Protein AF-A0A9P8HLB2-F1 (afdb_monomer)

InterPro domains:
  IPR012338 Beta-lactamase/transpeptidase-like [SSF56601] (27-180)

Organism: NCBI:txid1491008

Nearest PDB structures (foldseek):
  8fqq-assembly1_A  TM=6.374E-01  e=3.934E-03  Acinetobacter baumannii
  8fqw-assembly2_A  TM=5.799E-01  e=2.632E-03  Acinetobacter baumannii
  5gsc-assembly1_A  TM=5.757E-01  e=2.079E-02  Klebsiella aerogenes
  6qxm-assembly1_A  TM=2.236E-01  e=9.737E-01  Escherichia phage T7

Radius of gyration: 24.85 Å; Cα contacts (8 Å, |Δi|>4): 613; chains: 1; bounding box: 67×50×74 Å

pLDDT: mean 79.34, std 21.16, range [19.05, 97.81]

Sequence (356 aa):
MVSVTPFLGRFVGVNGRLFVHARSCGSWAYGPSVAVGSMMSTTNDLAKYCIALNQAWKRQRHTKDVEIQTLRRKQVFPDVDLLFNPLQAMGAGEKANKSHAAGWATCTLPAVIGDIGANPELMKTQMPELGTGSAPVTLIWNQSRYHGTHGFVGLLPEYEAAVIVLSNTTTGDDTPDWIGQLLIQTTLGNPYKNSYAFLAGISARNARQEYFGLAEKLQQGRQIKGPTRSLSDYCGEYESAVSGESITIRKQSFFSRHLGKEQRDEDERGQRRIKSPLVMSIWGASLGGIPLHHHHGDVFTWFLSWNQMAEQQFPFVHDAQFYRFQFQPNKSGTLIESLIWVNDSAKPEGEVFARI

Mean predicted aligned error: 10.69 Å

Foldseek 3Di:
DDDDDDDDDDDDFDWDKAWAAQDAPFWQQAPDDCVRTRDIDIPVRVVVVLLVLLVVVVLVVVVVDPVSLVVLVPDPCSPSCQQVDQPAFDDDDPPRQWGGGPRKIKGKPQDFDQSRFDLCVLLVPDGDGFQPPHDIWMKIKGWDDDQQKIWIWIDGSVLSDIDIDIGNFDALTRVRVLVSSQVVSVVRVRPDDDPSVVSSVSSSVSSLVLLVVLVVVLLPQFDPDFEPDDLVQPAFWWAFPVRRWIKGKDFQDPDPPDDPDPDFDQDPVRDGDPFARMFMDTPNQDPGHQGWDHGDHQKTFSDDRPVVCRVSSHDSDSDNQQRMKRFDADPVNPHGQWIFGPNTPVCNVGTITGGD

Secondary structure (DSSP, 8-state):
-------S--------EEEE----SS---S---GGGT-EEEEHHHHHHHHHHHHHHHHHHTTTT-HHHHHHHHTSS-TTGGGGGS--EE-SSSTT--EEEETTEEEEEESEE--TTSSHHHHHSS-PPEESTTSPPEEEEEEEEEETTEEEEEEEEGGGTEEEEEEE-S--SS-HHHHHHHHHHHHHTT-SS---HHHHHHHHHHHHHHHHHHHHHHHHTT--SS--SS-TTTT-EEEEETTT--EEEEEE------S-SS----B-TTS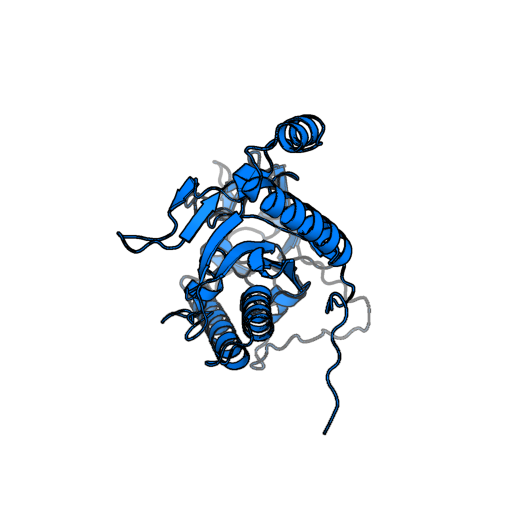PBP---SEEEE-TT--TT-EEEEEEETTEEE----HHHHHHTT------SGGGEEEEEE-TTSSSEEEEEE---TT-TT-EEEEE-

Structure (mmCIF, N/CA/C/O backbone):
data_AF-A0A9P8HLB2-F1
#
_entry.id   AF-A0A9P8HLB2-F1
#
loop_
_atom_site.group_PDB
_atom_site.id
_atom_site.type_symbol
_atom_site.label_atom_id
_atom_site.label_alt_id
_atom_site.label_comp_id
_atom_site.label_asym_id
_atom_site.label_entity_id
_atom_site.label_seq_id
_atom_site.pdbx_PDB_ins_code
_atom_site.Cartn_x
_atom_site.Cartn_y
_atom_site.Cartn_z
_atom_site.occupancy
_atom_site.B_iso_or_equiv
_atom_site.auth_seq_id
_atom_site.auth_comp_id
_atom_site.auth_asym_id
_atom_site.auth_atom_id
_atom_site.pdbx_PDB_model_num
ATOM 1 N N . MET A 1 1 ? 8.203 -25.471 -36.050 1.00 27.55 1 MET A N 1
ATOM 2 C CA . MET A 1 1 ? 9.001 -24.627 -36.960 1.00 27.55 1 MET A CA 1
ATOM 3 C C . MET A 1 1 ? 8.088 -23.490 -37.397 1.00 27.55 1 MET A C 1
ATOM 5 O O . MET A 1 1 ? 7.237 -23.697 -38.246 1.00 27.55 1 MET A O 1
ATOM 9 N N . VAL A 1 2 ? 8.135 -22.360 -36.689 1.00 20.09 2 VAL A N 1
ATOM 10 C CA . VAL A 1 2 ? 7.285 -21.191 -36.962 1.00 20.09 2 VAL A CA 1
ATOM 11 C C . VAL A 1 2 ? 8.223 -20.023 -37.211 1.00 20.09 2 VAL A C 1
ATOM 13 O O . VAL A 1 2 ? 9.087 -19.729 -36.388 1.00 20.09 2 VAL A O 1
ATOM 16 N N . SER A 1 3 ? 8.088 -19.464 -38.407 1.00 19.05 3 SER A N 1
ATOM 17 C CA . SER A 1 3 ? 8.881 -18.373 -38.957 1.00 19.05 3 SER A CA 1
ATOM 18 C C . SER A 1 3 ? 8.701 -17.091 -38.144 1.00 19.05 3 SER A C 1
ATOM 20 O O . SER A 1 3 ? 7.590 -16.766 -37.722 1.00 19.05 3 SER A O 1
ATOM 22 N N . VAL A 1 4 ? 9.806 -16.376 -37.940 1.00 24.27 4 VAL A N 1
ATOM 23 C CA . VAL A 1 4 ? 9.873 -15.067 -37.288 1.00 24.27 4 VAL A CA 1
ATOM 24 C C . VAL A 1 4 ? 10.074 -14.016 -38.376 1.00 24.27 4 VAL A C 1
ATOM 26 O O . VAL A 1 4 ? 10.971 -14.135 -39.208 1.00 24.27 4 VAL A O 1
ATOM 29 N N . THR A 1 5 ? 9.250 -12.972 -38.363 1.00 19.28 5 THR A N 1
ATOM 30 C CA . THR A 1 5 ? 9.422 -11.770 -39.192 1.00 19.28 5 THR A CA 1
ATOM 31 C C . THR A 1 5 ? 9.134 -10.546 -38.311 1.00 19.28 5 THR A C 1
ATOM 33 O O . THR A 1 5 ? 8.195 -10.605 -37.513 1.00 19.28 5 THR A O 1
ATOM 36 N N . PRO A 1 6 ? 9.945 -9.471 -38.369 1.00 26.19 6 PRO A N 1
ATOM 37 C CA . PRO A 1 6 ? 9.918 -8.407 -37.369 1.00 26.19 6 PRO A CA 1
ATOM 38 C C . PRO A 1 6 ? 8.877 -7.345 -37.731 1.00 26.19 6 PRO A C 1
ATOM 40 O O . PRO A 1 6 ? 8.929 -6.807 -38.829 1.00 26.19 6 PRO A O 1
ATOM 43 N N . PHE A 1 7 ? 7.955 -7.010 -36.822 1.00 21.58 7 PHE A N 1
ATOM 44 C CA . PHE A 1 7 ? 7.127 -5.802 -36.935 1.00 21.58 7 PHE A CA 1
ATOM 45 C C . PHE A 1 7 ? 6.624 -5.310 -35.564 1.00 21.58 7 PHE A C 1
ATOM 47 O O . PHE A 1 7 ? 6.404 -6.098 -34.646 1.00 21.58 7 PHE A O 1
ATOM 54 N N . LEU A 1 8 ? 6.498 -3.980 -35.488 1.00 24.94 8 LEU A N 1
ATOM 55 C CA . LEU A 1 8 ? 6.133 -3.067 -34.395 1.00 24.94 8 LEU A CA 1
ATOM 56 C C . LEU A 1 8 ? 5.407 -3.635 -33.153 1.00 24.94 8 LEU A C 1
ATOM 58 O O . LEU A 1 8 ? 4.332 -4.218 -33.251 1.00 24.94 8 LEU A O 1
ATOM 62 N N . GLY A 1 9 ? 5.960 -3.291 -31.981 1.00 27.67 9 GLY A N 1
ATOM 63 C CA . GLY A 1 9 ? 5.257 -2.974 -30.728 1.00 27.67 9 GLY A CA 1
ATOM 64 C C . GLY A 1 9 ? 4.110 -3.894 -30.307 1.00 27.67 9 GLY A C 1
ATOM 65 O O . GLY A 1 9 ? 2.947 -3.604 -30.575 1.00 27.67 9 GLY A O 1
ATOM 66 N N . ARG A 1 10 ? 4.410 -4.949 -29.542 1.00 28.80 10 ARG A N 1
ATOM 67 C CA . ARG A 1 10 ? 3.379 -5.695 -28.806 1.00 28.80 10 ARG A CA 1
ATOM 68 C C . ARG A 1 10 ? 3.193 -5.113 -27.405 1.00 28.80 10 ARG A C 1
ATOM 70 O O . ARG A 1 10 ? 4.044 -5.300 -26.544 1.00 28.80 10 ARG A O 1
ATOM 77 N N . PHE A 1 11 ? 2.046 -4.479 -27.177 1.00 30.28 11 PHE A N 1
ATOM 78 C CA . PHE A 1 11 ? 1.471 -4.306 -25.843 1.00 30.28 11 PHE A CA 1
ATOM 79 C C . PHE A 1 11 ? 0.666 -5.560 -25.486 1.00 30.28 11 PHE A C 1
ATOM 81 O O . PHE A 1 11 ? -0.169 -6.009 -26.270 1.00 30.28 11 PHE A O 1
ATOM 88 N N . VAL A 1 12 ? 0.892 -6.109 -24.294 1.00 28.06 12 VAL A N 1
ATOM 89 C CA . VAL A 1 12 ? -0.017 -7.076 -23.668 1.00 28.06 12 VAL A CA 1
ATOM 90 C C . VAL A 1 12 ? -0.666 -6.347 -22.498 1.00 28.06 12 VAL A C 1
ATOM 92 O O . VAL A 1 12 ? -0.028 -6.130 -21.475 1.00 28.06 12 VAL A O 1
ATOM 95 N N . GLY A 1 13 ? -1.910 -5.906 -22.675 1.00 27.23 13 GLY A N 1
ATOM 96 C CA . GLY A 1 13 ? -2.686 -5.230 -21.641 1.00 27.23 13 GLY A CA 1
ATOM 97 C C . GLY A 1 13 ? -4.107 -5.776 -21.606 1.00 27.23 13 GLY A C 1
ATOM 98 O O . GLY A 1 13 ? -4.765 -5.865 -22.640 1.00 27.23 13 GLY A O 1
ATOM 99 N N . VAL A 1 14 ? -4.578 -6.147 -20.418 1.00 27.55 14 VAL A N 1
ATOM 100 C CA . VAL A 1 14 ? -5.993 -6.431 -20.155 1.00 27.55 14 VAL A CA 1
ATOM 101 C C . VAL A 1 14 ? -6.644 -5.116 -19.720 1.00 27.55 14 VAL A C 1
ATOM 103 O O . VAL A 1 14 ? -6.077 -4.376 -18.915 1.00 27.55 14 VAL A O 1
ATOM 106 N N . ASN A 1 15 ? -7.798 -4.784 -20.303 1.00 26.78 15 ASN A N 1
ATOM 107 C CA . ASN A 1 15 ? -8.525 -3.548 -20.013 1.00 26.78 15 ASN A CA 1
ATOM 108 C C . ASN A 1 15 ? -8.987 -3.529 -18.548 1.00 26.78 15 ASN A C 1
ATOM 110 O O . ASN A 1 15 ? -9.898 -4.262 -18.172 1.00 26.78 15 ASN A O 1
ATOM 114 N N . GLY A 1 16 ? -8.387 -2.651 -17.748 1.00 29.86 16 GLY A N 1
ATOM 115 C CA . GLY A 1 16 ? -8.803 -2.350 -16.383 1.00 29.86 16 GLY A CA 1
ATOM 116 C C . GLY A 1 16 ? -8.613 -0.863 -16.090 1.00 29.86 16 GLY A C 1
ATOM 117 O O . GLY A 1 16 ? -7.624 -0.260 -16.512 1.00 29.86 16 GLY A O 1
ATOM 118 N N . ARG A 1 17 ? -9.587 -0.263 -15.398 1.00 27.55 17 ARG A N 1
ATOM 119 C CA . ARG A 1 17 ? -9.420 1.032 -14.724 1.00 27.55 17 ARG A CA 1
ATOM 120 C C . ARG A 1 17 ? -8.766 0.758 -13.377 1.00 27.55 17 ARG A C 1
ATOM 122 O O . ARG A 1 17 ? -9.249 -0.112 -12.657 1.00 27.55 17 ARG A O 1
ATOM 129 N N . LEU A 1 18 ? -7.696 1.471 -13.044 1.00 34.38 18 LEU A N 1
ATOM 130 C CA . LEU A 1 18 ? -7.063 1.349 -11.741 1.00 34.38 18 LEU A CA 1
ATOM 131 C C . LEU A 1 18 ? -6.378 2.635 -11.278 1.00 34.38 18 LEU A C 1
ATOM 133 O O . LEU A 1 18 ? -5.917 3.461 -12.062 1.00 34.38 18 LEU A O 1
ATOM 137 N N . PHE A 1 19 ? -6.316 2.753 -9.964 1.00 32.72 19 PHE A N 1
ATOM 138 C CA . PHE A 1 19 ? -5.638 3.756 -9.174 1.00 32.72 19 PHE A CA 1
ATOM 139 C C . PHE A 1 19 ? -4.120 3.609 -9.307 1.00 32.72 19 PHE A C 1
ATOM 141 O O . PHE A 1 19 ? -3.591 2.502 -9.218 1.00 32.72 19 PHE A O 1
ATOM 148 N N . VAL A 1 20 ? -3.421 4.726 -9.504 1.00 30.22 20 VAL A N 1
ATOM 149 C CA . VAL A 1 20 ? -1.957 4.785 -9.425 1.00 30.22 20 VAL A CA 1
ATOM 150 C C . VAL A 1 20 ? -1.590 5.680 -8.250 1.00 30.22 20 VAL A C 1
ATOM 152 O O . VAL A 1 20 ? -1.882 6.875 -8.233 1.00 30.22 20 VAL A O 1
ATOM 155 N N . HIS A 1 21 ? -0.959 5.067 -7.257 1.00 31.92 21 HIS A N 1
ATOM 156 C CA . HIS A 1 21 ? -0.570 5.669 -5.986 1.00 31.92 21 HIS A CA 1
ATOM 157 C C . HIS A 1 21 ? 0.956 5.733 -5.851 1.00 31.92 21 HIS A C 1
ATOM 159 O O . HIS A 1 21 ? 1.579 4.704 -5.670 1.00 31.92 21 HIS A O 1
ATOM 165 N N . ALA A 1 22 ? 1.586 6.902 -5.890 1.00 27.88 22 ALA A N 1
ATOM 166 C CA . ALA A 1 22 ? 3.011 6.998 -5.566 1.00 27.88 22 ALA A CA 1
ATOM 167 C C . ALA A 1 22 ? 3.161 7.325 -4.070 1.00 27.88 22 ALA A C 1
ATOM 169 O O . ALA A 1 22 ? 2.866 8.447 -3.667 1.00 27.88 22 ALA A O 1
ATOM 170 N N . ARG A 1 23 ? 3.632 6.385 -3.238 1.00 34.53 23 ARG A N 1
ATOM 171 C CA . ARG A 1 23 ? 4.044 6.693 -1.853 1.00 34.53 23 ARG A CA 1
ATOM 172 C C . ARG A 1 23 ? 5.438 6.161 -1.555 1.00 34.53 23 ARG A C 1
ATOM 174 O O . ARG A 1 23 ? 5.752 5.013 -1.848 1.00 34.53 23 ARG A O 1
ATOM 181 N N . SER A 1 24 ? 6.233 6.995 -0.887 1.00 28.00 24 SER A N 1
ATOM 182 C CA . SER A 1 24 ? 7.305 6.524 -0.015 1.00 28.00 24 SER A CA 1
ATOM 183 C C . SER A 1 24 ? 6.675 5.916 1.238 1.00 28.00 24 SER A C 1
ATOM 185 O O . SER A 1 24 ? 5.736 6.485 1.800 1.00 28.00 24 SER A O 1
ATOM 187 N N . CYS A 1 25 ? 7.197 4.770 1.660 1.00 27.89 25 CYS A N 1
ATOM 188 C CA . CYS A 1 25 ? 6.821 4.063 2.879 1.00 27.89 25 CYS A CA 1
ATOM 189 C C . CYS A 1 25 ? 6.707 5.026 4.085 1.00 27.89 25 CYS A C 1
ATOM 191 O O . CYS A 1 25 ? 7.639 5.792 4.329 1.00 27.89 25 CYS A O 1
ATOM 193 N N . GLY A 1 26 ? 5.584 5.007 4.823 1.00 29.14 26 GLY A N 1
ATOM 194 C CA . GLY A 1 26 ? 5.572 5.535 6.197 1.00 29.14 26 GLY A CA 1
ATOM 195 C C . GLY A 1 26 ? 4.360 6.310 6.729 1.00 29.14 26 GLY A C 1
ATOM 196 O O . GLY A 1 26 ? 4.392 6.644 7.903 1.00 29.14 26 GLY A O 1
ATOM 197 N N . SER A 1 27 ? 3.302 6.603 5.967 1.00 32.25 27 SER A N 1
ATOM 198 C CA . SER A 1 27 ? 2.107 7.252 6.546 1.00 32.25 27 SER A CA 1
ATOM 199 C C . SER A 1 27 ? 0.842 6.719 5.899 1.00 32.25 27 SER A C 1
ATOM 201 O O . SER A 1 27 ? 0.810 6.575 4.679 1.00 32.25 27 SER A O 1
ATOM 203 N N . TRP A 1 28 ? -0.178 6.403 6.702 1.00 46.53 28 TRP A N 1
ATOM 204 C CA . TRP A 1 28 ? -1.474 5.860 6.268 1.00 46.53 28 TRP A CA 1
ATOM 205 C C . TRP A 1 28 ? -2.652 6.817 6.539 1.00 46.53 28 TRP A C 1
ATOM 207 O O . TRP A 1 28 ? -3.723 6.590 5.991 1.00 46.53 28 TRP A O 1
ATOM 217 N N . ALA A 1 29 ? -2.444 7.909 7.289 1.00 37.06 29 ALA A N 1
ATOM 218 C CA . ALA A 1 29 ? -3.517 8.709 7.904 1.00 37.06 29 ALA A CA 1
ATOM 219 C C . ALA A 1 29 ? -3.803 10.083 7.267 1.00 37.06 29 ALA A C 1
ATOM 221 O O . ALA A 1 29 ? -4.631 10.840 7.765 1.00 37.06 29 ALA A O 1
ATOM 222 N N . TYR A 1 30 ? -3.142 10.448 6.169 1.00 39.50 30 TYR A N 1
ATOM 223 C CA . TYR A 1 30 ? -3.554 11.639 5.426 1.00 39.50 30 TYR A CA 1
ATOM 224 C C . TYR A 1 30 ? -4.579 11.232 4.375 1.00 39.50 30 TYR A C 1
ATOM 226 O O . TYR A 1 30 ? -4.220 10.517 3.427 1.00 39.50 30 TYR A O 1
ATOM 234 N N . GLY A 1 31 ? -5.820 11.719 4.534 1.00 41.81 31 GLY A N 1
ATOM 235 C CA . GLY A 1 31 ? -6.814 11.762 3.462 1.00 41.81 31 GLY A CA 1
ATOM 236 C C . GLY A 1 31 ? -6.092 12.175 2.182 1.00 41.81 31 GLY A C 1
ATOM 237 O O . GLY A 1 31 ? -5.306 13.132 2.209 1.00 41.81 31 GLY A O 1
ATOM 238 N N . PRO A 1 32 ? -6.176 11.381 1.106 1.00 45.50 32 PRO A N 1
ATOM 239 C CA . PRO A 1 32 ? -5.173 11.464 0.072 1.00 45.50 32 PRO A CA 1
ATOM 240 C C . PRO A 1 32 ? -5.303 12.831 -0.592 1.00 45.50 32 PRO A C 1
ATOM 242 O O . PRO A 1 32 ? -6.312 13.143 -1.222 1.00 45.50 32 PRO A O 1
ATOM 245 N N . SER A 1 33 ? -4.270 13.668 -0.463 1.00 48.44 33 SER A N 1
ATOM 246 C CA . SER A 1 33 ? -4.141 14.791 -1.382 1.00 48.44 33 SER A CA 1
ATOM 247 C C . SER A 1 33 ? -4.212 14.198 -2.786 1.00 48.44 33 SER A C 1
ATOM 249 O O . SER A 1 33 ? -3.524 13.218 -3.094 1.00 48.44 33 SER A O 1
ATOM 251 N N . VAL A 1 34 ? -5.073 14.752 -3.641 1.00 56.81 34 VAL A N 1
ATOM 252 C CA . VAL A 1 34 ? -5.241 14.263 -5.017 1.00 56.81 34 VAL A CA 1
ATOM 253 C C . VAL A 1 34 ? -3.878 14.145 -5.715 1.00 56.81 34 VAL A C 1
ATOM 255 O O . VAL A 1 34 ? -3.642 13.199 -6.467 1.00 56.81 34 VAL A O 1
ATOM 258 N N . ALA A 1 35 ? -2.951 15.043 -5.363 1.00 59.41 35 ALA A N 1
ATOM 259 C CA . ALA A 1 35 ? -1.600 15.126 -5.897 1.00 59.41 35 ALA A CA 1
ATOM 260 C C . ALA A 1 35 ? -0.664 13.962 -5.515 1.00 59.41 35 ALA A C 1
ATOM 262 O O . ALA A 1 35 ? 0.270 13.696 -6.263 1.00 59.41 35 ALA A O 1
ATOM 263 N N . VAL A 1 36 ? -0.884 13.260 -4.394 1.00 61.22 36 VAL A N 1
ATOM 264 C CA . VAL A 1 36 ? 0.052 12.224 -3.895 1.00 61.22 36 VAL A CA 1
ATOM 265 C C . VAL A 1 36 ? -0.379 10.792 -4.214 1.00 61.22 36 VAL A C 1
ATOM 267 O O . VAL A 1 36 ? 0.241 9.849 -3.741 1.00 61.22 36 VAL A O 1
ATOM 270 N N . GLY A 1 37 ? -1.431 10.598 -5.016 1.00 60.66 37 GLY A N 1
ATOM 271 C CA . GLY A 1 37 ? -1.796 9.254 -5.479 1.00 60.66 37 GLY A CA 1
ATOM 272 C C . GLY A 1 37 ? -3.281 8.919 -5.501 1.00 60.66 37 GLY A C 1
ATOM 273 O O . GLY A 1 37 ? -3.619 7.753 -5.314 1.00 60.66 37 GLY A O 1
ATOM 274 N N . SER A 1 38 ? -4.158 9.906 -5.719 1.00 65.81 38 SER A N 1
ATOM 275 C CA . SER A 1 38 ? -5.587 9.649 -5.991 1.00 65.81 38 SER A CA 1
ATOM 276 C C . SER A 1 38 ? -5.910 9.619 -7.486 1.00 65.81 38 SER A C 1
ATOM 278 O O . SER A 1 38 ? -7.079 9.617 -7.870 1.00 65.81 38 SER A O 1
ATOM 280 N N . MET A 1 39 ? -4.892 9.649 -8.351 1.00 76.12 39 MET A N 1
ATOM 281 C CA . MET A 1 39 ? -5.121 9.603 -9.789 1.00 76.12 39 MET A CA 1
ATOM 282 C C . MET A 1 39 ? -5.661 8.229 -10.182 1.00 76.12 39 MET A C 1
ATOM 284 O O . MET A 1 39 ? -5.061 7.190 -9.904 1.00 76.12 39 MET A O 1
ATOM 288 N N . MET A 1 40 ? -6.798 8.243 -10.869 1.00 78.12 40 MET A N 1
ATOM 289 C CA . MET A 1 40 ? -7.370 7.066 -11.508 1.00 78.12 40 MET A CA 1
ATOM 290 C C . MET A 1 40 ? -6.947 7.055 -12.971 1.00 78.12 40 MET A C 1
ATOM 292 O O . MET A 1 40 ? -7.025 8.073 -13.657 1.00 78.12 40 MET A O 1
ATOM 296 N N . SER A 1 41 ? -6.503 5.902 -13.453 1.00 86.88 41 SER A N 1
ATOM 297 C CA . SER A 1 41 ? -6.041 5.750 -14.825 1.00 86.88 41 SER A CA 1
ATOM 298 C C . SER A 1 41 ? -6.475 4.409 -15.411 1.00 86.88 41 SER A C 1
ATOM 300 O O . SER A 1 41 ? -7.203 3.624 -14.802 1.00 86.88 41 SER A O 1
ATOM 302 N N . THR A 1 42 ? -6.047 4.154 -16.637 1.00 90.81 42 THR A N 1
ATOM 303 C CA . THR A 1 42 ? -6.179 2.864 -17.310 1.00 90.81 42 THR A CA 1
ATOM 304 C C . THR A 1 42 ? -4.818 2.435 -17.823 1.00 90.81 42 THR A C 1
ATOM 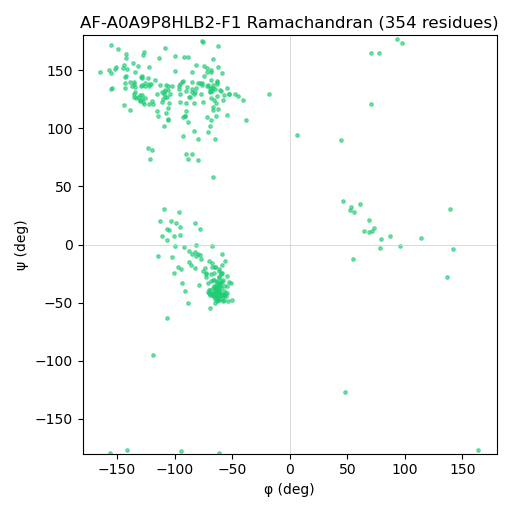306 O O . THR A 1 42 ? -3.919 3.259 -17.990 1.00 90.81 42 THR A O 1
ATOM 309 N N . THR A 1 43 ? -4.667 1.156 -18.156 1.00 91.75 43 THR A N 1
ATOM 310 C CA . THR A 1 43 ? -3.473 0.689 -18.875 1.00 91.75 43 THR A CA 1
ATOM 311 C C . THR A 1 43 ? -3.237 1.480 -20.169 1.00 91.75 43 THR A C 1
ATOM 313 O O . THR A 1 43 ? -2.091 1.787 -20.481 1.00 91.75 43 THR A O 1
ATOM 316 N N . ASN A 1 44 ? -4.294 1.893 -20.879 1.00 94.62 44 ASN A N 1
ATOM 317 C CA . ASN A 1 44 ? -4.188 2.710 -22.094 1.00 94.62 44 ASN A CA 1
ATOM 318 C C . ASN A 1 44 ? -3.676 4.128 -21.824 1.00 94.62 44 ASN A C 1
ATOM 320 O O . ASN A 1 44 ? -2.855 4.644 -22.583 1.00 94.62 44 ASN A O 1
ATOM 324 N N . ASP A 1 45 ? -4.155 4.774 -20.766 1.00 93.75 45 ASP A N 1
ATOM 325 C CA . ASP A 1 45 ? -3.711 6.126 -20.421 1.00 93.75 45 ASP A CA 1
ATOM 326 C C . ASP A 1 45 ? -2.272 6.111 -19.899 1.00 93.75 45 ASP A C 1
ATOM 328 O O . ASP A 1 45 ? -1.453 6.925 -20.332 1.00 93.75 45 ASP A O 1
ATOM 332 N N . LEU A 1 46 ? -1.919 5.116 -19.079 1.00 94.31 46 LEU A N 1
ATOM 333 C CA . LEU A 1 46 ? -0.538 4.892 -18.655 1.00 94.31 46 LEU A CA 1
ATOM 334 C C . LEU A 1 46 ? 0.376 4.528 -19.824 1.00 94.31 46 LEU A C 1
ATOM 336 O O . LEU A 1 46 ? 1.521 4.967 -19.843 1.00 94.31 46 LEU A O 1
ATOM 340 N N . ALA A 1 47 ? -0.105 3.791 -20.827 1.00 94.88 47 ALA A N 1
ATOM 341 C CA . ALA A 1 47 ? 0.675 3.502 -22.027 1.00 94.88 47 ALA A CA 1
ATOM 342 C C . ALA A 1 47 ? 0.997 4.785 -22.805 1.00 94.88 47 ALA A C 1
ATOM 344 O O . ALA A 1 47 ? 2.155 5.005 -23.155 1.00 94.88 47 ALA A O 1
ATOM 345 N N . LYS A 1 48 ? 0.015 5.675 -23.017 1.00 94.50 48 LYS A N 1
ATOM 346 C CA . LYS A 1 48 ? 0.252 6.992 -23.644 1.00 94.50 48 LYS A CA 1
ATOM 347 C C . LYS A 1 48 ? 1.270 7.811 -22.852 1.00 94.50 48 LYS A C 1
ATOM 349 O O . LYS A 1 48 ? 2.170 8.409 -23.439 1.00 94.50 48 LYS A O 1
ATOM 354 N N . TYR A 1 49 ? 1.142 7.806 -21.528 1.00 92.50 49 TYR A N 1
ATOM 355 C CA . TYR A 1 49 ? 2.078 8.481 -20.637 1.00 92.50 49 TYR A CA 1
ATOM 356 C C . TYR A 1 49 ? 3.499 7.901 -20.750 1.00 92.50 49 TYR A C 1
ATOM 358 O O . TYR A 1 49 ? 4.448 8.646 -20.983 1.00 92.50 49 TYR A O 1
ATOM 366 N N . CYS A 1 50 ? 3.651 6.575 -20.709 1.00 93.69 50 CYS A N 1
ATOM 367 C CA . CYS A 1 50 ? 4.943 5.901 -20.861 1.00 93.69 50 CYS A CA 1
ATOM 368 C C . CYS A 1 50 ? 5.574 6.135 -22.242 1.00 93.69 50 CYS A C 1
ATOM 370 O O . CYS A 1 50 ? 6.785 6.319 -22.338 1.00 93.69 50 CYS A O 1
ATOM 372 N N . ILE A 1 51 ? 4.772 6.186 -23.313 1.00 92.31 51 ILE A N 1
ATOM 373 C CA . ILE A 1 51 ? 5.244 6.547 -24.660 1.00 92.31 51 ILE A CA 1
ATOM 374 C C . ILE A 1 51 ? 5.846 7.956 -24.645 1.00 92.31 51 ILE A C 1
ATOM 376 O O . ILE A 1 51 ? 6.951 8.156 -25.151 1.00 92.31 51 ILE A O 1
ATOM 380 N N . ALA A 1 52 ? 5.155 8.923 -24.036 1.00 90.31 52 ALA A N 1
ATOM 381 C CA . ALA A 1 52 ? 5.658 10.288 -23.917 1.00 90.31 52 ALA A CA 1
ATOM 382 C C . ALA A 1 52 ? 6.953 10.358 -23.083 1.00 90.31 52 ALA A C 1
ATOM 384 O O . ALA A 1 52 ? 7.875 11.087 -23.453 1.00 90.31 52 ALA A O 1
ATOM 385 N N . LEU A 1 53 ? 7.065 9.565 -22.010 1.00 90.69 53 LEU A N 1
ATOM 386 C CA . LEU A 1 53 ? 8.289 9.476 -21.205 1.00 90.69 53 LEU A CA 1
ATOM 387 C C . LEU A 1 53 ? 9.460 8.857 -21.980 1.00 90.69 53 LEU A C 1
ATOM 389 O O . LEU A 1 53 ? 10.551 9.422 -21.976 1.00 90.69 53 LEU A O 1
ATOM 393 N N . ASN A 1 54 ? 9.246 7.771 -22.726 1.00 90.06 54 ASN A N 1
ATOM 394 C CA . ASN A 1 54 ? 10.284 7.195 -23.590 1.00 90.06 54 ASN A CA 1
ATOM 395 C C . ASN A 1 54 ? 10.735 8.189 -24.678 1.00 90.06 54 ASN A C 1
ATOM 397 O O . ASN A 1 54 ? 11.925 8.297 -24.981 1.00 90.06 54 ASN A O 1
ATOM 401 N N . GLN A 1 55 ? 9.812 8.976 -25.242 1.00 87.12 55 GLN A N 1
ATOM 402 C CA . GLN A 1 55 ? 10.152 10.060 -26.171 1.00 87.12 55 GLN A CA 1
ATOM 403 C C . GLN A 1 55 ? 10.938 11.195 -25.496 1.00 87.12 55 GLN A C 1
ATOM 405 O O . GLN A 1 55 ? 11.806 11.803 -26.127 1.00 87.12 55 GLN A O 1
ATOM 410 N N . ALA A 1 56 ? 10.650 11.516 -24.233 1.00 86.62 56 ALA A N 1
ATOM 411 C CA . ALA A 1 56 ? 11.435 12.473 -23.456 1.00 86.62 56 ALA A CA 1
ATOM 412 C C . ALA A 1 56 ? 12.864 11.968 -23.222 1.00 86.62 56 ALA A C 1
ATOM 414 O O . ALA A 1 56 ? 13.811 12.658 -23.601 1.00 86.62 56 ALA A O 1
ATOM 415 N N . TRP A 1 57 ? 13.013 10.728 -22.752 1.00 86.81 57 TRP A N 1
ATOM 416 C CA . TRP A 1 57 ? 14.314 10.091 -22.545 1.00 86.81 57 TRP A CA 1
ATOM 417 C C . TRP A 1 57 ? 15.194 10.128 -23.800 1.00 86.81 57 TRP A C 1
ATOM 419 O O . TRP A 1 57 ? 16.344 10.567 -23.760 1.00 86.81 57 TRP A O 1
ATOM 429 N N . LYS A 1 58 ? 14.646 9.737 -24.959 1.00 84.88 58 LYS A N 1
ATOM 430 C CA . LYS A 1 58 ? 15.379 9.790 -26.235 1.00 84.88 58 LYS A CA 1
ATOM 431 C C . LYS A 1 58 ? 15.922 11.182 -26.537 1.00 84.88 58 LYS A C 1
ATOM 433 O O . LYS A 1 58 ? 17.073 11.322 -26.937 1.00 84.88 58 LYS A O 1
ATOM 438 N N . ARG A 1 59 ? 15.113 12.222 -26.322 1.00 80.19 59 ARG A N 1
ATOM 439 C CA . ARG A 1 59 ? 15.508 13.611 -26.596 1.00 80.19 59 ARG A CA 1
ATOM 440 C C . ARG A 1 59 ? 16.634 14.087 -25.681 1.00 80.19 59 ARG A C 1
ATOM 442 O O . ARG A 1 59 ? 17.446 14.893 -26.126 1.00 80.19 59 ARG A O 1
ATOM 449 N N . GLN A 1 60 ? 16.730 13.583 -24.449 1.00 75.44 60 GLN A N 1
ATOM 450 C CA . GLN A 1 60 ? 17.845 13.882 -23.538 1.00 75.44 60 GLN A CA 1
ATOM 451 C C . GLN A 1 60 ? 19.206 13.464 -24.109 1.00 75.44 60 GLN A C 1
ATOM 453 O O . GLN A 1 60 ? 20.207 14.156 -23.913 1.00 75.44 60 GLN A O 1
ATOM 458 N N . ARG A 1 61 ? 19.264 12.401 -24.915 1.00 68.56 61 ARG A N 1
ATOM 459 C CA . ARG A 1 61 ? 20.514 11.988 -25.575 1.00 68.56 61 ARG A CA 1
ATOM 460 C C . ARG A 1 61 ? 20.973 12.958 -26.673 1.00 68.56 61 ARG A C 1
ATOM 462 O O . ARG A 1 61 ? 22.136 12.928 -27.060 1.00 68.56 61 ARG A O 1
ATOM 469 N N . HIS A 1 62 ? 20.101 13.867 -27.112 1.00 64.50 62 HIS A N 1
ATOM 470 C CA . HIS A 1 62 ? 20.365 14.848 -28.167 1.00 64.50 62 HIS A CA 1
ATOM 471 C C . HIS A 1 62 ? 20.394 16.307 -27.654 1.00 64.50 62 HIS A C 1
ATOM 473 O O . HIS A 1 62 ? 20.271 17.242 -28.436 1.00 64.50 62 HIS A O 1
ATOM 479 N N . THR A 1 63 ? 20.596 16.532 -26.346 1.00 61.81 63 THR A N 1
ATOM 480 C CA . THR A 1 63 ? 20.470 17.846 -25.657 1.00 61.81 63 THR A CA 1
ATOM 481 C C . THR A 1 63 ? 21.341 18.993 -26.216 1.00 61.81 63 THR A C 1
ATOM 483 O O . THR A 1 63 ? 21.096 20.163 -25.913 1.00 61.81 63 THR A O 1
ATOM 486 N N . LYS A 1 64 ? 22.343 18.698 -27.056 1.00 64.12 64 LYS A N 1
ATOM 487 C CA . LYS A 1 64 ? 23.164 19.716 -27.742 1.00 64.12 64 LYS A CA 1
ATOM 488 C C . LYS A 1 64 ? 22.490 20.330 -28.981 1.00 64.12 64 LYS A C 1
ATOM 490 O O . LYS A 1 64 ? 23.022 21.289 -29.528 1.00 64.12 64 LYS A O 1
ATOM 495 N N . ASP A 1 65 ? 21.347 19.804 -29.409 1.00 70.88 65 ASP A N 1
ATOM 496 C CA . ASP A 1 65 ? 20.595 20.301 -30.559 1.00 70.88 65 ASP A CA 1
ATOM 497 C C . ASP A 1 65 ? 19.693 21.495 -30.174 1.00 70.88 65 ASP A C 1
ATOM 499 O O . ASP A 1 65 ? 18.830 21.402 -29.294 1.00 70.88 65 ASP A O 1
ATOM 503 N N . VAL A 1 66 ? 19.901 22.636 -30.838 1.00 73.81 66 VAL A N 1
ATOM 504 C CA . VAL A 1 66 ? 19.174 23.900 -30.613 1.00 73.81 66 VAL A CA 1
ATOM 505 C C . VAL A 1 66 ? 17.678 23.758 -30.925 1.00 73.81 66 VAL A C 1
ATOM 507 O O . VAL A 1 66 ? 16.837 24.382 -30.263 1.00 73.81 66 VAL A O 1
ATOM 510 N N . GLU A 1 67 ? 17.318 22.902 -31.882 1.00 70.62 67 GLU A N 1
ATOM 511 C CA . GLU A 1 67 ? 15.924 22.630 -32.232 1.00 70.62 67 GLU A CA 1
ATOM 512 C C . GLU A 1 67 ? 15.220 21.877 -31.094 1.00 70.62 67 GLU A C 1
ATOM 514 O O . GLU A 1 67 ? 14.118 22.241 -30.671 1.00 70.62 67 GLU A O 1
ATOM 519 N N . ILE A 1 68 ? 15.912 20.906 -30.489 1.00 68.25 68 ILE A N 1
ATOM 520 C CA . ILE A 1 68 ? 15.407 20.137 -29.344 1.00 68.25 68 ILE A CA 1
ATOM 521 C C . ILE A 1 68 ? 15.260 21.016 -28.098 1.00 68.25 68 ILE A C 1
ATOM 523 O O . ILE A 1 68 ? 14.276 20.875 -27.368 1.00 68.25 68 ILE A O 1
ATOM 527 N N . GLN A 1 69 ? 16.166 21.969 -27.863 1.00 68.19 69 GLN A N 1
ATOM 528 C CA . GLN A 1 69 ? 16.024 22.937 -26.765 1.00 68.19 69 GLN A CA 1
ATOM 529 C C . GLN A 1 69 ? 14.812 23.858 -26.949 1.00 68.19 69 GLN A C 1
ATOM 531 O O . GLN A 1 69 ? 14.103 24.166 -25.988 1.00 68.19 69 GLN A O 1
ATOM 536 N N . THR A 1 70 ? 14.531 24.260 -28.188 1.00 71.38 70 THR A N 1
ATOM 537 C CA . THR A 1 70 ? 13.369 25.096 -28.509 1.00 71.38 70 THR A CA 1
ATOM 538 C C . THR A 1 70 ? 12.061 24.311 -28.361 1.00 71.38 70 THR A C 1
ATOM 540 O O . THR A 1 70 ? 11.086 24.837 -27.821 1.00 71.38 70 THR A O 1
ATOM 543 N N . LEU A 1 71 ? 12.041 23.036 -28.769 1.00 68.88 71 LEU A N 1
ATOM 544 C CA . LEU A 1 71 ? 10.908 22.125 -28.571 1.00 68.88 71 LEU A CA 1
ATOM 545 C C . LEU A 1 71 ? 10.625 21.860 -27.085 1.00 68.88 71 LEU A C 1
ATOM 547 O O . LEU A 1 71 ? 9.460 21.851 -26.693 1.00 68.88 71 LEU A O 1
ATOM 551 N N . ARG A 1 72 ? 11.662 21.702 -26.248 1.00 69.62 72 ARG A N 1
ATOM 552 C CA . ARG A 1 72 ? 11.526 21.525 -24.786 1.00 69.62 72 ARG A CA 1
ATOM 553 C C . ARG A 1 72 ? 10.779 22.678 -24.125 1.00 69.62 72 ARG A C 1
ATOM 555 O O . ARG A 1 72 ? 9.835 22.441 -23.381 1.00 69.62 72 ARG A O 1
ATOM 562 N N . ARG A 1 73 ? 11.144 23.923 -24.449 1.00 68.69 73 ARG A N 1
ATOM 563 C CA . ARG A 1 73 ? 10.518 25.130 -23.871 1.00 68.69 73 ARG A CA 1
ATOM 564 C C . ARG A 1 73 ? 9.042 25.299 -24.239 1.00 68.69 73 ARG A C 1
ATOM 566 O O . ARG A 1 73 ? 8.339 26.040 -23.565 1.00 68.69 73 ARG A O 1
ATOM 573 N N . LYS A 1 74 ? 8.576 24.637 -25.303 1.00 72.81 74 LYS A N 1
ATOM 574 C CA . LYS A 1 74 ? 7.172 24.658 -25.744 1.00 72.81 74 LYS A CA 1
ATOM 575 C C . LYS A 1 74 ? 6.333 23.518 -25.151 1.00 72.81 74 LYS A C 1
ATOM 577 O O . LYS A 1 74 ? 5.144 23.436 -25.450 1.00 72.81 74 LYS A O 1
ATOM 582 N N . GLN A 1 75 ? 6.924 22.615 -24.364 1.00 71.38 75 GLN A N 1
ATOM 583 C CA . GLN A 1 75 ? 6.193 21.497 -23.766 1.00 71.38 75 GLN A CA 1
ATOM 584 C C . GLN A 1 75 ? 5.434 21.906 -22.509 1.00 71.38 75 GLN A C 1
ATOM 586 O O . GLN A 1 75 ? 5.844 22.802 -21.781 1.00 71.38 75 GLN A O 1
ATOM 591 N N . VAL A 1 76 ? 4.368 21.156 -22.219 1.00 75.81 76 VAL A N 1
ATOM 592 C CA . VAL A 1 76 ? 3.607 21.263 -20.965 1.00 75.81 76 VAL A CA 1
ATOM 593 C C . VAL A 1 76 ? 4.490 20.959 -19.746 1.00 75.81 76 VAL A C 1
ATOM 595 O O . VAL A 1 76 ? 4.340 21.599 -18.712 1.00 75.81 76 VAL A O 1
ATOM 598 N N . PHE A 1 77 ? 5.442 20.027 -19.884 1.00 80.12 77 PHE A N 1
ATOM 599 C CA . PHE A 1 77 ? 6.408 19.666 -18.842 1.00 80.12 77 PHE A CA 1
ATOM 600 C C . PHE A 1 77 ? 7.841 19.840 -19.372 1.00 80.12 77 PHE A C 1
ATOM 602 O O . PHE A 1 77 ? 8.431 18.871 -19.858 1.00 80.12 77 PHE A O 1
ATOM 609 N N . PRO A 1 78 ? 8.398 21.065 -19.338 1.00 75.12 78 PRO A N 1
ATOM 610 C CA . PRO A 1 78 ? 9.728 21.345 -19.886 1.00 75.12 78 PRO A CA 1
ATOM 611 C C . PRO A 1 78 ? 10.851 20.626 -19.119 1.00 75.12 78 PRO A C 1
ATOM 613 O O . PRO A 1 78 ? 11.883 20.314 -19.711 1.00 75.12 78 PRO A O 1
ATOM 616 N N . ASP A 1 79 ? 10.613 20.298 -17.846 1.00 80.25 79 ASP A N 1
ATOM 617 C CA . ASP A 1 79 ? 11.581 19.676 -16.934 1.00 80.25 79 ASP A CA 1
ATOM 618 C C . ASP A 1 79 ? 11.344 18.171 -16.721 1.00 80.25 79 ASP A C 1
ATOM 620 O O . ASP A 1 79 ? 11.815 17.591 -15.744 1.00 80.25 79 ASP A O 1
ATOM 624 N N . VAL A 1 80 ? 10.616 17.512 -17.631 1.00 84.25 80 VAL A N 1
ATOM 625 C CA . VAL A 1 80 ? 10.315 16.067 -17.549 1.00 84.25 80 VAL A CA 1
ATOM 626 C C . VAL A 1 80 ? 11.580 15.204 -17.419 1.00 84.25 80 VAL A C 1
ATOM 628 O O . VAL A 1 80 ? 11.551 14.153 -16.791 1.00 84.25 80 VAL A O 1
ATOM 631 N N . ASP A 1 81 ? 12.719 15.673 -17.926 1.00 82.00 81 ASP A N 1
ATOM 632 C CA . ASP A 1 81 ? 14.000 14.972 -17.820 1.00 82.00 81 ASP A CA 1
ATOM 633 C C . ASP A 1 81 ? 14.518 14.843 -16.380 1.00 82.00 81 ASP A C 1
ATOM 635 O O . ASP A 1 81 ? 15.357 13.987 -16.107 1.00 82.00 81 ASP A O 1
ATOM 639 N N . LEU A 1 82 ? 14.030 15.660 -15.437 1.00 82.00 82 LEU A N 1
ATOM 640 C CA . LEU A 1 82 ? 14.392 15.521 -14.023 1.00 82.00 82 LEU A CA 1
ATOM 641 C C . LEU A 1 82 ? 13.998 14.151 -13.456 1.00 82.00 82 LEU A C 1
ATOM 643 O O . LEU A 1 82 ? 14.652 13.688 -12.526 1.00 82.00 82 LEU A O 1
ATOM 647 N N . LEU A 1 83 ? 12.991 13.487 -14.041 1.00 82.38 83 LEU A N 1
ATOM 648 C CA . LEU A 1 83 ? 12.582 12.116 -13.697 1.00 82.38 83 LEU A CA 1
ATOM 649 C C . LEU A 1 83 ? 13.714 11.095 -13.872 1.00 82.38 83 LEU A C 1
ATOM 651 O O . LEU A 1 83 ? 13.699 10.040 -13.251 1.00 82.38 83 LEU A O 1
ATOM 655 N N . PHE A 1 84 ? 14.677 11.401 -14.738 1.00 84.75 84 PHE A N 1
ATOM 656 C CA . PHE A 1 84 ? 15.716 10.481 -15.192 1.00 84.75 84 PHE A CA 1
ATOM 657 C C . PHE A 1 84 ? 17.069 10.716 -14.523 1.00 84.75 84 PHE A C 1
ATOM 659 O O . PHE A 1 84 ? 17.987 9.907 -14.661 1.00 84.75 84 PHE A O 1
ATOM 666 N N . ASN A 1 85 ? 17.213 11.831 -13.808 1.00 82.75 85 ASN A N 1
ATOM 667 C CA . ASN A 1 85 ? 18.462 12.188 -13.158 1.00 82.75 85 ASN A CA 1
ATOM 668 C C . ASN A 1 85 ? 18.553 11.499 -11.791 1.00 82.75 85 ASN A C 1
ATOM 670 O O . ASN A 1 85 ? 17.604 11.573 -11.019 1.00 82.75 85 ASN A O 1
ATOM 674 N N . PRO A 1 86 ? 19.684 10.874 -11.428 1.00 82.12 86 PRO A N 1
ATOM 675 C CA . PRO A 1 86 ? 19.844 10.285 -10.105 1.00 82.12 86 PRO A CA 1
ATOM 676 C C . PRO A 1 86 ? 19.975 11.392 -9.046 1.00 82.12 86 PRO A C 1
ATOM 678 O O . PRO A 1 86 ? 21.058 11.935 -8.852 1.00 82.12 86 PRO A O 1
ATOM 681 N N . LEU A 1 87 ? 18.873 11.749 -8.376 1.00 84.19 87 LEU A N 1
ATOM 682 C CA . LEU A 1 87 ? 18.860 12.835 -7.382 1.00 84.19 87 LEU A CA 1
ATOM 683 C C . LEU A 1 87 ? 19.138 12.346 -5.958 1.00 84.19 87 LEU A C 1
ATOM 685 O O . LEU A 1 87 ? 19.861 13.002 -5.213 1.00 84.19 87 LEU A O 1
ATOM 689 N N . GLN A 1 88 ? 18.585 11.195 -5.578 1.00 85.06 88 GLN A N 1
ATOM 690 C CA . GLN A 1 88 ? 18.765 10.614 -4.250 1.00 85.06 88 GLN A CA 1
ATOM 691 C C . GLN A 1 88 ? 19.172 9.151 -4.379 1.00 85.06 88 GLN A C 1
ATOM 693 O O . GLN A 1 88 ? 18.448 8.377 -4.993 1.00 85.06 88 GLN A O 1
ATOM 698 N N . ALA A 1 89 ? 20.308 8.748 -3.811 1.00 86.88 89 ALA A N 1
ATOM 699 C CA . ALA A 1 89 ? 20.696 7.337 -3.791 1.00 86.88 89 ALA A CA 1
ATOM 700 C C . ALA A 1 89 ? 19.683 6.502 -2.986 1.00 86.88 89 ALA A C 1
ATOM 702 O O . ALA A 1 89 ? 19.196 6.943 -1.943 1.00 86.88 89 ALA A O 1
ATOM 703 N N . MET A 1 90 ? 19.381 5.294 -3.463 1.00 83.56 90 MET A N 1
ATOM 704 C CA . MET A 1 90 ? 18.548 4.322 -2.752 1.00 83.56 90 MET A CA 1
ATOM 705 C C . MET A 1 90 ? 19.413 3.164 -2.242 1.00 83.56 90 MET A C 1
ATOM 707 O O . MET A 1 90 ? 20.194 2.588 -2.999 1.00 83.56 90 MET A O 1
ATOM 711 N N . GLY A 1 91 ? 19.235 2.794 -0.971 1.00 70.31 91 GLY A N 1
ATOM 712 C CA . GLY A 1 91 ? 20.028 1.761 -0.293 1.00 70.31 91 GLY A CA 1
ATOM 713 C C . GLY A 1 91 ? 21.245 2.316 0.460 1.00 70.31 91 GLY A C 1
ATOM 714 O O . GLY A 1 91 ? 21.512 3.516 0.445 1.00 70.31 91 GLY A O 1
ATOM 715 N N . ALA A 1 92 ? 21.971 1.437 1.156 1.00 56.91 92 ALA A N 1
ATOM 716 C CA . ALA A 1 92 ? 23.144 1.796 1.954 1.00 56.91 92 ALA A CA 1
ATOM 717 C C . ALA A 1 92 ? 24.454 1.333 1.287 1.00 56.91 92 ALA A C 1
ATOM 719 O O . ALA A 1 92 ? 24.556 0.194 0.832 1.00 56.91 92 ALA A O 1
ATOM 720 N N . GLY A 1 93 ? 25.473 2.201 1.297 1.00 54.31 93 GLY A N 1
ATOM 721 C CA . GLY A 1 93 ? 26.855 1.885 0.907 1.00 54.31 93 GLY A CA 1
ATOM 722 C C . GLY A 1 93 ? 27.255 2.261 -0.529 1.00 54.31 93 GLY A C 1
ATOM 723 O O . GLY A 1 93 ? 26.438 2.659 -1.353 1.00 54.31 93 GLY A O 1
ATOM 724 N N . GLU A 1 94 ? 28.546 2.099 -0.835 1.00 43.72 94 GLU A N 1
ATOM 725 C CA . GLU A 1 94 ? 29.214 2.514 -2.089 1.00 43.72 94 GLU A CA 1
ATOM 726 C C . GLU A 1 94 ? 28.773 1.741 -3.353 1.00 43.72 94 GLU A C 1
ATOM 728 O O . GLU A 1 94 ? 29.231 2.031 -4.455 1.00 43.72 94 GLU A O 1
ATOM 733 N N . LYS A 1 95 ? 27.867 0.762 -3.217 1.00 47.34 95 LYS A N 1
ATOM 734 C CA . LYS A 1 95 ? 27.325 -0.066 -4.312 1.00 47.34 95 LYS A CA 1
ATOM 735 C C . LYS A 1 95 ? 25.894 0.303 -4.719 1.00 47.34 95 LYS A C 1
ATOM 737 O O . LYS A 1 95 ? 25.258 -0.476 -5.425 1.00 47.34 95 LYS A O 1
ATOM 742 N N . ALA A 1 96 ? 25.365 1.442 -4.270 1.00 57.81 96 ALA A N 1
ATOM 743 C CA . ALA A 1 96 ? 24.014 1.871 -4.623 1.00 57.81 96 ALA A CA 1
ATOM 744 C C . ALA A 1 96 ? 23.906 2.154 -6.137 1.00 57.81 96 ALA A C 1
ATOM 746 O O . ALA A 1 96 ? 24.132 3.266 -6.603 1.00 57.81 96 ALA A O 1
ATOM 747 N N . ASN A 1 97 ? 23.536 1.138 -6.920 1.00 78.00 97 ASN A N 1
ATOM 748 C CA . ASN A 1 97 ? 23.209 1.244 -8.346 1.00 78.00 97 ASN A CA 1
ATOM 749 C C . ASN A 1 97 ? 21.759 1.703 -8.576 1.00 78.00 97 ASN A C 1
ATOM 751 O O . ASN A 1 97 ? 21.213 1.491 -9.662 1.00 78.00 97 ASN A O 1
ATOM 755 N N . LYS A 1 98 ? 21.136 2.292 -7.547 1.00 89.94 98 LYS A N 1
ATOM 756 C CA . LYS A 1 98 ? 19.745 2.733 -7.524 1.00 89.94 98 LYS A CA 1
ATOM 757 C C . LYS A 1 98 ? 19.648 4.177 -7.056 1.00 89.94 98 LYS A C 1
ATOM 759 O O . LYS A 1 98 ? 20.361 4.597 -6.143 1.00 89.94 98 LYS A O 1
ATOM 764 N N . SER A 1 99 ? 18.716 4.914 -7.629 1.00 90.25 99 SER A N 1
ATOM 765 C CA . SER A 1 99 ? 18.402 6.282 -7.245 1.00 90.25 99 SER A CA 1
ATOM 766 C C . SER A 1 99 ? 16.904 6.543 -7.321 1.00 90.25 99 SER A C 1
ATOM 768 O O . SER A 1 99 ? 16.168 5.786 -7.942 1.00 90.25 99 SER A O 1
ATOM 770 N N . HIS A 1 100 ? 16.451 7.620 -6.694 1.00 89.00 100 HIS A N 1
ATOM 771 C CA . HIS A 1 100 ? 15.089 8.112 -6.759 1.00 89.00 100 HIS A CA 1
ATOM 772 C C . HIS A 1 100 ? 15.083 9.580 -7.190 1.00 89.00 100 HIS A C 1
ATOM 774 O O . HIS A 1 100 ? 15.913 10.373 -6.732 1.00 89.00 100 HIS A O 1
ATOM 780 N N . ALA A 1 101 ? 14.145 9.949 -8.058 1.00 88.69 101 ALA A N 1
ATOM 781 C CA . ALA A 1 101 ? 13.955 11.314 -8.527 1.00 88.69 101 ALA A CA 1
ATOM 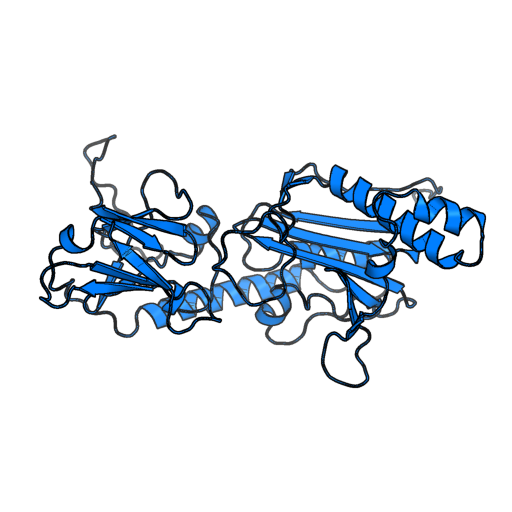782 C C . ALA A 1 101 ? 12.516 11.555 -8.980 1.00 88.69 101 ALA A C 1
ATOM 784 O O . ALA A 1 101 ? 11.936 10.741 -9.690 1.00 88.69 101 ALA A O 1
ATOM 785 N N . ALA A 1 102 ? 11.937 12.685 -8.558 1.00 86.06 102 ALA A N 1
ATOM 786 C CA . ALA A 1 102 ? 10.605 13.141 -8.976 1.00 86.06 102 ALA A CA 1
ATOM 787 C C . ALA A 1 102 ? 9.510 12.044 -8.938 1.00 86.06 102 ALA A C 1
ATOM 789 O O . ALA A 1 102 ? 8.630 11.988 -9.795 1.00 86.06 102 ALA A O 1
ATOM 790 N N . GLY A 1 103 ? 9.570 11.169 -7.928 1.00 84.94 103 GLY A N 1
ATOM 791 C CA . GLY A 1 103 ? 8.612 10.082 -7.729 1.00 84.94 103 GLY A CA 1
ATOM 792 C C . GLY A 1 103 ? 8.934 8.779 -8.463 1.00 84.94 103 GLY A C 1
ATOM 793 O O . GLY A 1 103 ? 8.091 7.898 -8.457 1.00 84.94 103 GLY A O 1
ATOM 794 N N . TRP A 1 104 ? 10.097 8.630 -9.098 1.00 90.75 104 TRP A N 1
ATOM 795 C CA . TRP A 1 104 ? 10.504 7.401 -9.783 1.00 90.75 104 TRP A CA 1
ATOM 796 C C . TRP A 1 104 ? 11.814 6.871 -9.222 1.00 90.75 104 TRP A C 1
ATOM 798 O O . TRP A 1 104 ? 12.751 7.637 -8.998 1.00 90.75 104 TRP A O 1
ATOM 808 N N . ALA A 1 105 ? 11.900 5.556 -9.043 1.00 92.31 105 ALA A N 1
ATOM 809 C CA . ALA A 1 105 ? 13.168 4.880 -8.832 1.00 92.31 105 ALA A CA 1
ATOM 810 C C . ALA A 1 105 ? 13.835 4.568 -10.172 1.00 92.31 105 ALA A C 1
ATOM 812 O O . ALA A 1 105 ? 13.168 4.321 -11.172 1.00 92.31 105 ALA A O 1
ATOM 813 N N . THR A 1 106 ? 15.160 4.567 -10.189 1.00 92.44 106 THR A N 1
ATOM 814 C CA . THR A 1 106 ? 15.985 4.247 -11.351 1.00 92.44 106 THR A CA 1
ATOM 815 C C . THR A 1 106 ? 17.117 3.329 -10.928 1.00 92.44 106 THR A C 1
ATOM 817 O O . THR A 1 106 ? 17.700 3.519 -9.865 1.00 92.44 106 THR A O 1
ATOM 820 N N . CYS A 1 107 ? 17.454 2.334 -11.745 1.00 92.94 107 CYS A N 1
ATOM 821 C CA . CYS A 1 107 ? 18.614 1.480 -11.530 1.00 92.94 107 CYS A CA 1
ATOM 822 C C . CYS A 1 107 ? 19.202 0.976 -12.848 1.00 92.94 107 CYS A C 1
ATOM 824 O O . CYS A 1 107 ? 18.598 1.102 -13.914 1.00 92.94 107 CYS A O 1
ATOM 826 N N . THR A 1 108 ? 20.394 0.389 -12.764 1.00 93.56 108 THR A N 1
ATOM 827 C CA . THR A 1 108 ? 20.968 -0.408 -13.854 1.00 93.56 108 THR A CA 1
ATOM 828 C C . THR A 1 108 ? 20.889 -1.883 -13.479 1.00 93.56 108 THR A C 1
ATOM 830 O O . THR A 1 108 ? 21.496 -2.292 -12.490 1.00 93.56 108 THR A O 1
ATOM 833 N N . LEU A 1 109 ? 20.141 -2.666 -14.258 1.00 94.06 109 LEU A N 1
ATOM 834 C CA . LEU A 1 109 ? 20.089 -4.123 -14.147 1.00 94.06 109 LEU A CA 1
ATOM 835 C C . LEU A 1 109 ? 21.440 -4.726 -14.582 1.00 94.06 109 LEU A C 1
ATOM 837 O O . LEU A 1 109 ? 22.068 -4.149 -15.468 1.00 94.06 109 LEU A O 1
ATOM 841 N N . PRO A 1 110 ? 21.894 -5.867 -14.032 1.00 94.06 110 PRO A N 1
ATOM 842 C CA . PRO A 1 110 ? 21.226 -6.678 -13.020 1.00 94.06 110 PRO A CA 1
ATOM 843 C C . PRO A 1 110 ? 21.108 -5.985 -11.657 1.00 94.06 110 PRO A C 1
ATOM 845 O O . PRO A 1 110 ? 22.059 -5.373 -11.174 1.00 94.06 110 PRO A O 1
ATOM 848 N N . ALA A 1 111 ? 19.927 -6.056 -11.045 1.00 92.50 111 ALA A N 1
ATOM 849 C CA . ALA A 1 111 ? 19.682 -5.481 -9.728 1.00 92.50 111 ALA A CA 1
ATOM 850 C C . ALA A 1 111 ? 18.495 -6.155 -9.040 1.00 92.50 111 ALA A C 1
ATOM 852 O O . ALA A 1 111 ? 17.533 -6.573 -9.684 1.00 92.50 111 ALA A O 1
ATOM 853 N N . VAL A 1 112 ? 18.530 -6.205 -7.711 1.00 92.38 112 VAL A N 1
ATOM 854 C CA . VAL A 1 112 ? 17.324 -6.446 -6.912 1.00 92.38 112 VAL A CA 1
ATOM 855 C C . VAL A 1 112 ? 16.383 -5.265 -7.115 1.00 92.38 112 VAL A C 1
ATOM 857 O O . VAL A 1 112 ? 16.835 -4.129 -7.017 1.00 92.38 112 VAL A O 1
ATOM 860 N N . ILE A 1 113 ? 15.099 -5.500 -7.362 1.00 89.75 113 ILE A N 1
ATOM 861 C CA . ILE A 1 113 ? 14.087 -4.436 -7.379 1.00 89.75 113 ILE A CA 1
ATOM 862 C C . ILE A 1 113 ? 12.937 -4.794 -6.433 1.00 89.75 113 ILE A C 1
ATOM 864 O O . ILE A 1 113 ? 12.838 -5.933 -5.978 1.00 89.75 113 ILE A O 1
ATOM 868 N N . GLY A 1 114 ? 12.100 -3.811 -6.113 1.00 84.69 114 GLY A N 1
ATOM 869 C CA . GLY A 1 114 ? 10.990 -3.957 -5.163 1.00 84.69 114 GLY A CA 1
ATOM 870 C C . GLY A 1 114 ? 11.154 -3.136 -3.885 1.00 84.69 114 GLY A C 1
ATOM 871 O O . GLY A 1 114 ? 10.305 -3.222 -3.014 1.00 84.69 114 GLY A O 1
ATOM 872 N N . ASP A 1 115 ? 12.195 -2.299 -3.781 1.00 85.19 115 ASP A N 1
ATOM 873 C CA . ASP A 1 115 ? 12.483 -1.456 -2.603 1.00 85.19 115 ASP A CA 1
ATOM 874 C C . ASP A 1 115 ? 11.353 -0.469 -2.245 1.00 85.19 115 ASP A C 1
ATOM 876 O O . ASP A 1 115 ? 11.340 0.078 -1.147 1.00 85.19 115 ASP A O 1
ATOM 880 N N . ILE A 1 116 ? 10.435 -0.210 -3.181 1.00 85.00 116 ILE A N 1
ATOM 881 C CA . ILE A 1 116 ? 9.274 0.676 -2.993 1.00 85.00 116 ILE A CA 1
ATOM 882 C C . ILE A 1 116 ? 8.022 -0.120 -2.571 1.00 85.00 116 ILE A C 1
ATOM 884 O O . ILE A 1 116 ? 7.087 0.449 -2.012 1.00 85.00 116 ILE A O 1
ATOM 888 N N . GLY A 1 117 ? 7.996 -1.427 -2.835 1.00 86.56 117 GLY A N 1
ATOM 889 C CA . GLY A 1 117 ? 6.847 -2.299 -2.610 1.00 86.56 117 GLY A CA 1
ATOM 890 C C . GLY A 1 117 ? 6.888 -3.017 -1.266 1.00 86.56 117 GLY A C 1
ATOM 891 O O . GLY A 1 117 ? 7.805 -2.856 -0.464 1.00 86.56 117 GLY A O 1
ATOM 892 N N . ALA A 1 118 ? 5.887 -3.864 -1.027 1.00 87.75 118 ALA A N 1
ATOM 893 C CA . ALA A 1 118 ? 5.776 -4.622 0.227 1.00 87.75 118 ALA A CA 1
ATOM 894 C C . ALA A 1 118 ? 6.572 -5.941 0.230 1.00 87.75 118 ALA A C 1
ATOM 896 O O . ALA A 1 118 ? 6.816 -6.534 1.282 1.00 87.75 118 ALA A O 1
ATOM 897 N N . ASN A 1 119 ? 6.966 -6.433 -0.945 1.00 92.50 119 ASN A N 1
ATOM 898 C CA . ASN A 1 119 ? 7.597 -7.744 -1.082 1.00 92.50 119 ASN A CA 1
ATOM 899 C C . ASN A 1 119 ? 8.914 -7.917 -0.299 1.00 92.50 119 ASN A C 1
ATOM 901 O O . ASN A 1 119 ? 9.090 -9.004 0.255 1.00 92.50 119 ASN A O 1
ATOM 905 N N . PRO A 1 120 ? 9.818 -6.920 -0.177 1.00 90.94 120 PRO A N 1
ATOM 906 C CA . PRO A 1 120 ? 11.049 -7.088 0.598 1.00 90.94 120 PRO A CA 1
ATOM 907 C C . PRO A 1 120 ? 10.801 -7.482 2.058 1.00 90.94 120 PRO A C 1
ATOM 909 O O . PRO A 1 120 ? 11.448 -8.401 2.562 1.00 90.94 120 PRO A O 1
ATOM 912 N N . GLU A 1 121 ? 9.827 -6.844 2.710 1.00 88.62 121 GLU A N 1
ATOM 913 C CA . GLU A 1 121 ? 9.436 -7.157 4.089 1.00 88.62 121 GLU A CA 1
ATOM 914 C C . GLU A 1 121 ? 8.845 -8.570 4.179 1.00 88.62 121 GLU A C 1
ATOM 916 O O . GLU A 1 121 ? 9.217 -9.366 5.044 1.00 88.62 121 GLU A O 1
ATOM 921 N N . LEU A 1 122 ? 7.993 -8.930 3.216 1.00 92.00 122 LEU A N 1
ATOM 922 C CA . LEU A 1 122 ? 7.323 -10.228 3.181 1.00 92.00 122 LEU A CA 1
ATOM 923 C C . LEU A 1 122 ? 8.248 -11.390 2.818 1.00 92.00 122 LEU A C 1
ATOM 925 O O . LEU A 1 122 ? 7.959 -12.528 3.179 1.00 92.00 122 LEU A O 1
ATOM 929 N N . MET A 1 123 ? 9.354 -11.157 2.113 1.00 92.56 123 MET A N 1
ATOM 930 C CA . MET A 1 123 ? 10.273 -12.224 1.714 1.00 92.56 123 MET A CA 1
ATOM 931 C C . MET A 1 123 ? 11.148 -12.730 2.866 1.00 92.56 123 MET A C 1
ATOM 933 O O . MET A 1 123 ? 11.620 -13.869 2.788 1.00 92.56 123 MET A O 1
ATOM 937 N N . LYS A 1 124 ? 11.359 -11.929 3.929 1.00 85.62 124 LYS A N 1
ATOM 938 C CA . LYS A 1 124 ? 12.154 -12.222 5.156 1.00 85.62 124 LYS A CA 1
ATOM 939 C C . LYS A 1 124 ? 13.614 -12.651 4.961 1.00 85.62 124 LYS A C 1
ATOM 941 O O . LYS A 1 124 ? 14.364 -12.748 5.925 1.00 85.62 124 LYS A O 1
ATOM 946 N N . THR A 1 125 ? 13.998 -12.968 3.735 1.00 85.19 125 THR A N 1
ATOM 947 C CA . THR A 1 125 ? 15.293 -13.506 3.337 1.00 85.19 125 THR A CA 1
ATOM 948 C C . THR A 1 125 ? 15.928 -12.514 2.379 1.00 85.19 125 THR A C 1
ATOM 950 O O . THR A 1 125 ? 16.508 -11.527 2.815 1.00 85.19 125 THR A O 1
ATOM 953 N N . GLN A 1 126 ? 15.763 -12.729 1.077 1.00 87.25 126 GLN A N 1
ATOM 954 C CA . GLN A 1 126 ? 16.233 -11.828 0.042 1.00 87.25 126 GLN A CA 1
ATOM 955 C C . GLN A 1 126 ? 15.231 -11.760 -1.107 1.00 87.25 126 GLN A C 1
ATOM 957 O O . GLN A 1 126 ? 14.601 -12.755 -1.475 1.00 87.25 126 GLN A O 1
ATOM 962 N N . MET A 1 127 ? 15.122 -10.574 -1.691 1.00 92.94 127 MET A N 1
ATOM 963 C CA . MET A 1 127 ? 14.463 -10.382 -2.978 1.00 92.94 127 MET A CA 1
ATOM 964 C C . MET A 1 127 ? 15.339 -10.959 -4.104 1.00 92.94 127 MET A C 1
ATOM 966 O O . MET A 1 127 ? 16.568 -10.943 -3.984 1.00 92.94 127 MET A O 1
ATOM 970 N N . PRO A 1 128 ? 14.746 -11.473 -5.197 1.00 94.06 128 PRO A N 1
ATOM 971 C CA . PRO A 1 128 ? 15.512 -11.947 -6.343 1.00 94.06 128 PRO A CA 1
ATOM 972 C C . PRO A 1 128 ? 16.203 -10.787 -7.071 1.00 94.06 128 PRO A C 1
ATOM 974 O O . PRO A 1 128 ? 15.690 -9.669 -7.131 1.00 94.06 128 PRO A O 1
ATOM 977 N N . GLU A 1 129 ? 17.343 -11.073 -7.691 1.00 93.69 129 GLU A N 1
ATOM 978 C CA . GLU A 1 129 ? 17.964 -10.154 -8.640 1.00 93.69 129 GLU A CA 1
ATOM 979 C C . GLU A 1 129 ? 17.300 -10.304 -10.016 1.00 93.69 129 GLU A C 1
ATOM 981 O O . GLU A 1 129 ? 17.124 -11.412 -10.529 1.00 93.69 129 GLU A O 1
ATOM 986 N N . LEU A 1 130 ? 16.911 -9.188 -10.625 1.00 95.00 130 LEU A N 1
ATOM 987 C CA . LEU A 1 130 ? 16.373 -9.129 -11.977 1.00 95.00 130 LEU A CA 1
ATOM 988 C C . LEU A 1 130 ? 17.492 -8.767 -12.956 1.00 95.00 130 LEU A C 1
ATOM 990 O O . LEU A 1 130 ? 18.250 -7.837 -12.710 1.00 95.00 130 LEU A O 1
ATOM 994 N N . GLY A 1 131 ? 17.557 -9.448 -14.103 1.00 93.56 131 GLY A N 1
ATOM 995 C CA . GLY A 1 131 ? 18.530 -9.137 -15.160 1.00 93.56 131 GLY A CA 1
ATOM 996 C C . GLY A 1 131 ? 19.798 -9.984 -15.135 1.00 93.56 131 GLY A C 1
ATOM 997 O O . GLY A 1 131 ? 20.640 -9.804 -16.006 1.00 93.56 131 GLY A O 1
ATOM 998 N N . THR A 1 132 ? 19.954 -10.904 -14.179 1.00 92.06 132 THR A N 1
ATOM 999 C CA . THR A 1 132 ? 21.172 -11.713 -14.042 1.00 92.06 132 THR A CA 1
ATOM 1000 C C . THR A 1 132 ? 21.534 -12.421 -15.352 1.00 92.06 132 THR A C 1
ATOM 1002 O O . THR A 1 132 ? 20.703 -13.078 -15.982 1.00 92.06 132 THR A O 1
ATOM 1005 N N . GLY A 1 133 ? 22.798 -12.279 -15.761 1.00 88.19 133 GLY A N 1
ATOM 1006 C CA . GLY A 1 133 ? 23.340 -12.835 -17.006 1.00 88.19 133 GLY A CA 1
ATOM 1007 C C . GLY A 1 133 ? 23.000 -12.058 -18.282 1.00 88.19 133 GLY A C 1
ATOM 1008 O O . GLY A 1 133 ? 23.485 -12.439 -19.345 1.00 88.19 133 GLY A O 1
ATOM 1009 N N . SER A 1 134 ? 22.211 -10.986 -18.197 1.00 89.50 134 SER A N 1
ATOM 1010 C CA . SER A 1 134 ? 21.936 -10.080 -19.317 1.00 89.50 134 SER A CA 1
ATOM 1011 C C . SER A 1 134 ? 22.921 -8.907 -19.343 1.00 89.50 134 SER A C 1
ATOM 1013 O O . SER A 1 134 ? 23.577 -8.593 -18.348 1.00 89.50 134 SER A O 1
ATOM 1015 N N . ALA A 1 135 ? 23.021 -8.241 -20.497 1.00 90.56 135 ALA A N 1
ATOM 1016 C CA . ALA A 1 135 ? 23.740 -6.974 -20.600 1.00 90.56 135 ALA A CA 1
ATOM 1017 C C . ALA A 1 135 ? 23.083 -5.902 -19.706 1.00 90.56 135 ALA A C 1
ATOM 1019 O O . ALA A 1 135 ? 21.872 -5.981 -19.478 1.00 90.56 135 ALA A O 1
ATOM 1020 N N . PRO A 1 136 ? 23.838 -4.897 -19.225 1.00 93.38 136 PRO A N 1
ATOM 1021 C CA . PRO A 1 136 ? 23.262 -3.855 -18.391 1.00 93.38 136 PRO A CA 1
ATOM 1022 C C . PRO A 1 136 ? 22.152 -3.064 -19.089 1.00 93.38 136 PRO A C 1
ATOM 1024 O O . PRO A 1 136 ? 22.318 -2.633 -20.230 1.00 93.38 136 PRO A O 1
ATOM 1027 N N . VAL A 1 137 ? 21.027 -2.862 -18.397 1.00 93.69 137 VAL A N 1
ATOM 1028 C CA . VAL A 1 137 ? 19.854 -2.128 -18.909 1.00 93.69 137 VAL A CA 1
ATOM 1029 C C . VAL A 1 137 ? 19.337 -1.177 -17.843 1.00 93.69 137 VAL A C 1
ATOM 1031 O O . VAL A 1 137 ? 19.241 -1.553 -16.674 1.00 93.69 137 VAL A O 1
ATOM 1034 N N . THR A 1 138 ? 18.974 0.043 -18.234 1.00 93.69 138 THR A N 1
ATOM 1035 C CA . THR A 1 138 ? 18.348 0.993 -17.319 1.00 93.69 138 THR A CA 1
ATOM 1036 C C . THR A 1 138 ? 16.879 0.636 -17.112 1.00 93.69 138 THR A C 1
ATOM 1038 O O . THR A 1 138 ? 16.118 0.463 -18.062 1.00 93.69 138 THR A O 1
ATOM 1041 N N . LEU A 1 139 ? 16.475 0.549 -15.847 1.00 95.06 139 LEU A N 1
ATOM 1042 C CA . LEU A 1 139 ? 15.081 0.427 -15.443 1.00 95.06 139 LEU A CA 1
ATOM 1043 C C . LEU A 1 139 ? 14.694 1.673 -14.655 1.00 95.06 139 LEU A C 1
ATOM 1045 O O . LEU A 1 139 ? 15.371 2.024 -13.691 1.00 95.06 139 LEU A O 1
ATOM 1049 N N . ILE A 1 140 ? 13.585 2.302 -15.037 1.00 94.44 140 ILE A N 1
ATOM 1050 C CA . ILE A 1 140 ? 12.968 3.402 -14.287 1.00 94.44 140 ILE A CA 1
ATOM 1051 C C . ILE A 1 140 ? 11.577 2.938 -13.890 1.00 94.44 140 ILE A C 1
ATOM 1053 O O . ILE A 1 140 ? 10.790 2.586 -14.764 1.00 94.44 140 ILE A O 1
ATOM 1057 N N . TRP A 1 141 ? 11.256 2.884 -12.604 1.00 94.31 141 TRP A N 1
ATOM 1058 C CA . TRP A 1 141 ? 10.002 2.297 -12.153 1.00 94.31 141 TRP A CA 1
ATOM 1059 C C . TRP A 1 141 ? 9.374 3.030 -10.977 1.00 94.31 141 TRP A C 1
ATOM 1061 O O . TRP A 1 141 ? 10.019 3.776 -10.241 1.00 94.31 141 TRP A O 1
ATOM 1071 N N . ASN A 1 142 ? 8.081 2.791 -10.813 1.00 92.12 142 ASN A N 1
ATOM 1072 C CA . ASN A 1 142 ? 7.300 3.213 -9.668 1.00 92.12 142 ASN A CA 1
ATOM 1073 C C . ASN A 1 142 ? 6.268 2.124 -9.344 1.00 92.12 142 ASN A C 1
ATOM 1075 O O . ASN A 1 142 ? 5.884 1.325 -10.205 1.00 92.12 142 ASN A O 1
ATOM 1079 N N . GLN A 1 143 ? 5.851 2.073 -8.086 1.00 89.88 143 GLN A N 1
ATOM 1080 C CA . GLN A 1 143 ? 4.898 1.112 -7.559 1.00 89.88 143 GLN A CA 1
ATOM 1081 C C . GLN A 1 143 ? 3.838 1.826 -6.742 1.00 89.88 143 GLN A C 1
ATOM 1083 O O . GLN A 1 143 ? 4.061 2.901 -6.190 1.00 89.88 143 GLN A O 1
ATOM 1088 N N . SER A 1 144 ? 2.673 1.197 -6.675 1.00 83.62 144 SER A N 1
ATOM 1089 C CA . SER A 1 144 ? 1.524 1.746 -5.990 1.00 83.62 144 SER A CA 1
ATOM 1090 C C . SER A 1 144 ? 0.761 0.719 -5.193 1.00 83.62 144 SER A C 1
ATOM 1092 O O . SER A 1 144 ? 0.508 -0.380 -5.680 1.00 83.62 144 SER A O 1
ATOM 1094 N N . ARG A 1 145 ? 0.313 1.124 -4.004 1.00 79.88 145 ARG A N 1
ATOM 1095 C CA . ARG A 1 145 ? -0.544 0.332 -3.126 1.00 79.88 145 ARG A CA 1
ATOM 1096 C C . ARG A 1 145 ? -1.535 1.235 -2.409 1.00 79.88 145 ARG A C 1
ATOM 1098 O O . ARG A 1 145 ? -1.133 2.113 -1.655 1.00 79.88 145 ARG A O 1
ATOM 1105 N N . TYR A 1 146 ? -2.821 0.991 -2.622 1.00 75.69 146 TYR A N 1
ATOM 1106 C CA . TYR A 1 146 ? -3.905 1.712 -1.962 1.00 75.69 146 TYR A CA 1
ATOM 1107 C C . TYR A 1 146 ? -5.164 0.844 -1.927 1.00 75.69 146 TYR A C 1
ATOM 1109 O O . TYR A 1 146 ? -5.478 0.253 -2.944 1.00 75.69 146 TYR A O 1
ATOM 1117 N N . HIS A 1 147 ? -5.860 0.736 -0.791 1.00 73.25 147 HIS A N 1
ATOM 1118 C CA . HIS A 1 147 ? -7.104 -0.040 -0.564 1.00 73.25 147 HIS A CA 1
ATOM 1119 C C . HIS A 1 147 ? -7.588 -0.936 -1.718 1.00 73.25 147 HIS A C 1
ATOM 1121 O O . HIS A 1 147 ? -8.272 -0.487 -2.634 1.00 73.25 147 HIS A O 1
ATOM 1127 N N . GLY A 1 148 ? -7.197 -2.213 -1.685 1.00 76.12 148 GLY A N 1
ATOM 1128 C CA . GLY A 1 148 ? -7.588 -3.198 -2.697 1.00 76.12 148 GLY A CA 1
ATOM 1129 C C . GLY A 1 148 ? -7.083 -2.941 -4.108 1.00 76.12 148 GLY A C 1
ATOM 1130 O O . GLY A 1 148 ? -7.537 -3.603 -5.032 1.00 76.12 148 GLY A O 1
ATOM 1131 N N . THR A 1 149 ? -6.157 -2.008 -4.299 1.00 83.31 149 THR A N 1
ATOM 1132 C CA . THR A 1 149 ? -5.612 -1.644 -5.602 1.00 83.31 149 THR A CA 1
ATOM 1133 C C . THR A 1 149 ? -4.095 -1.524 -5.538 1.00 83.31 149 THR A C 1
ATOM 1135 O O . THR A 1 149 ? -3.513 -0.969 -4.601 1.00 83.31 149 THR A O 1
ATOM 1138 N N . HIS A 1 150 ? -3.434 -2.081 -6.543 1.00 87.56 150 HIS A N 1
ATOM 1139 C CA . HIS A 1 150 ? -1.984 -2.147 -6.623 1.00 87.56 150 HIS A CA 1
ATOM 1140 C C . HIS A 1 150 ? -1.518 -1.918 -8.049 1.00 87.56 150 HIS A C 1
ATOM 1142 O O . HIS A 1 150 ? -2.196 -2.301 -9.002 1.00 87.56 150 HIS A O 1
ATOM 1148 N N . GLY A 1 151 ? -0.324 -1.369 -8.214 1.00 91.56 151 GLY A N 1
ATOM 1149 C CA . GLY A 1 151 ? 0.200 -1.078 -9.537 1.00 91.56 151 GLY A CA 1
ATOM 1150 C C . GLY A 1 151 ? 1.713 -1.102 -9.599 1.00 91.56 151 GLY A C 1
ATOM 1151 O O . GLY A 1 151 ? 2.398 -0.817 -8.624 1.00 91.56 151 GLY A O 1
ATOM 1152 N N . PHE A 1 152 ? 2.213 -1.437 -10.778 1.00 94.94 152 PHE A N 1
ATOM 1153 C CA . PHE A 1 152 ? 3.618 -1.396 -11.137 1.00 94.94 152 PHE A CA 1
ATOM 1154 C C . PHE A 1 152 ? 3.733 -0.749 -12.512 1.00 94.94 152 PHE A C 1
ATOM 1156 O O . PHE A 1 152 ? 3.039 -1.149 -13.452 1.00 94.94 152 PHE A O 1
ATOM 1163 N N . VAL A 1 153 ? 4.628 0.224 -12.643 1.00 96.06 153 VAL A N 1
ATOM 1164 C CA . VAL A 1 153 ? 5.006 0.795 -13.935 1.00 96.06 153 VAL A CA 1
ATOM 1165 C C . VAL A 1 153 ? 6.521 0.805 -14.029 1.00 96.06 153 VAL A C 1
ATOM 1167 O O . VAL A 1 153 ? 7.180 1.373 -13.166 1.00 96.06 153 VAL A O 1
ATOM 1170 N N . GLY A 1 154 ? 7.071 0.198 -15.078 1.00 96.00 154 GLY A N 1
ATOM 1171 C CA . GLY A 1 154 ? 8.505 0.169 -15.354 1.00 96.00 154 GLY A CA 1
ATOM 1172 C C . GLY A 1 154 ? 8.801 0.536 -16.804 1.00 96.00 154 GLY A C 1
ATOM 1173 O O . GLY A 1 154 ? 8.246 -0.066 -17.718 1.00 96.00 154 GLY A O 1
ATOM 1174 N N . LEU A 1 155 ? 9.678 1.507 -17.023 1.00 96.25 155 LEU A N 1
ATOM 1175 C CA . LEU A 1 155 ? 10.207 1.901 -18.324 1.00 96.25 155 LEU A CA 1
ATOM 1176 C C . LEU A 1 155 ? 11.537 1.195 -18.578 1.00 96.25 155 LEU A C 1
ATOM 1178 O O . LEU A 1 155 ? 12.392 1.132 -17.694 1.00 96.25 155 LEU A O 1
ATOM 1182 N N . LEU A 1 156 ? 11.715 0.727 -19.811 1.00 95.12 156 LEU A N 1
ATOM 1183 C CA . LEU A 1 156 ? 12.968 0.192 -20.342 1.00 95.12 156 LEU A CA 1
ATOM 1184 C C . LEU A 1 156 ? 13.366 1.070 -21.533 1.00 95.12 156 LEU A C 1
ATOM 1186 O O . LEU A 1 156 ? 13.039 0.730 -22.679 1.00 95.12 156 LEU A O 1
ATOM 1190 N N . PRO A 1 157 ? 13.997 2.232 -21.292 1.00 90.88 157 PRO A N 1
ATOM 1191 C CA . PRO A 1 157 ? 14.161 3.240 -22.330 1.00 90.88 157 PRO A CA 1
ATOM 1192 C C . PRO A 1 157 ? 15.002 2.763 -23.518 1.00 90.88 157 PRO A C 1
ATOM 1194 O O . PRO A 1 157 ? 14.702 3.119 -24.656 1.00 90.88 157 PRO A O 1
ATOM 1197 N N . GLU A 1 158 ? 16.011 1.916 -23.284 1.00 89.62 158 GLU A N 1
ATOM 1198 C CA . GLU A 1 158 ? 16.837 1.290 -24.330 1.00 89.62 158 GLU A CA 1
ATOM 1199 C C . GLU A 1 158 ? 16.030 0.407 -25.289 1.00 89.62 158 GLU A C 1
ATOM 1201 O O . GLU A 1 158 ? 16.417 0.246 -26.443 1.00 89.62 158 GLU A O 1
ATOM 1206 N N . TYR A 1 159 ? 14.917 -0.153 -24.816 1.00 92.62 159 TYR A N 1
ATOM 1207 C CA . TYR A 1 159 ? 14.026 -1.025 -25.584 1.00 92.62 159 TYR A CA 1
ATOM 1208 C C . TYR A 1 159 ? 12.796 -0.281 -26.103 1.00 92.62 159 TYR A C 1
ATOM 1210 O O . TYR A 1 159 ? 11.941 -0.886 -26.746 1.00 92.62 159 TYR A O 1
ATOM 1218 N N . GLU A 1 160 ? 12.676 1.014 -25.787 1.00 92.56 160 GLU A N 1
ATOM 1219 C CA . GLU A 1 160 ? 11.487 1.825 -26.059 1.00 92.56 160 GLU A CA 1
ATOM 1220 C C . GLU A 1 160 ? 10.200 1.181 -25.525 1.00 92.56 160 GLU A C 1
ATOM 1222 O O . GLU A 1 160 ? 9.108 1.366 -26.064 1.00 92.56 160 GLU A O 1
ATOM 1227 N N . ALA A 1 161 ? 10.343 0.412 -24.447 1.00 94.81 161 ALA A N 1
ATOM 1228 C CA . ALA A 1 161 ? 9.301 -0.430 -23.896 1.00 94.81 161 ALA A CA 1
ATOM 1229 C C . ALA A 1 161 ? 8.871 0.067 -22.516 1.00 94.81 161 ALA A C 1
ATOM 1231 O O . ALA A 1 161 ? 9.585 0.810 -21.835 1.00 94.81 161 ALA A O 1
ATOM 1232 N N . ALA A 1 162 ? 7.680 -0.358 -22.112 1.00 96.88 162 ALA A N 1
ATOM 1233 C CA . ALA A 1 162 ? 7.160 -0.158 -20.774 1.00 96.88 162 ALA A CA 1
ATOM 1234 C C . ALA A 1 162 ? 6.369 -1.393 -20.341 1.00 96.88 162 ALA A C 1
ATOM 1236 O O . ALA A 1 162 ? 5.673 -2.014 -21.146 1.00 96.88 162 ALA A O 1
ATOM 1237 N N . VAL A 1 163 ? 6.460 -1.725 -19.060 1.00 97.69 163 VAL A N 1
ATOM 1238 C CA . VAL A 1 163 ? 5.662 -2.748 -18.393 1.00 97.69 163 VAL A CA 1
ATOM 1239 C C . VAL A 1 163 ? 4.710 -2.041 -17.444 1.00 97.69 163 VAL A C 1
ATOM 1241 O O . VAL A 1 163 ? 5.137 -1.256 -16.603 1.00 97.69 163 VAL A O 1
ATOM 1244 N N . ILE A 1 164 ? 3.417 -2.315 -17.593 1.00 97.31 164 ILE A N 1
ATOM 1245 C CA . ILE A 1 164 ? 2.353 -1.736 -16.773 1.00 97.31 164 ILE A CA 1
ATOM 1246 C C . ILE A 1 164 ? 1.519 -2.892 -16.234 1.00 97.31 164 ILE A C 1
ATOM 1248 O O . ILE A 1 164 ? 0.980 -3.682 -17.010 1.00 97.31 164 ILE A O 1
ATOM 1252 N N . VAL A 1 165 ? 1.397 -2.979 -14.914 1.00 96.25 165 VAL A N 1
ATOM 1253 C CA . VAL A 1 165 ? 0.561 -3.970 -14.235 1.00 96.25 165 VAL A CA 1
ATOM 1254 C C . VAL A 1 165 ? -0.337 -3.245 -13.254 1.00 96.25 165 VAL A C 1
ATOM 1256 O O . VAL A 1 165 ? 0.140 -2.452 -12.452 1.00 96.25 165 VAL A O 1
ATOM 1259 N N . LEU A 1 166 ? -1.635 -3.522 -13.323 1.00 93.25 166 LEU A N 1
ATOM 1260 C CA . LEU A 1 166 ? -2.665 -2.926 -12.481 1.00 93.25 166 LEU A CA 1
ATOM 1261 C C . LEU A 1 166 ? -3.525 -4.063 -11.901 1.00 93.25 166 LEU A C 1
ATOM 1263 O O . LEU A 1 166 ? -3.990 -4.914 -12.657 1.00 93.25 166 LEU A O 1
ATOM 1267 N N . SER A 1 167 ? -3.734 -4.085 -10.584 1.00 90.38 167 SER A N 1
ATOM 1268 C CA . SER A 1 167 ? -4.591 -5.037 -9.863 1.00 90.38 167 SER A CA 1
ATOM 1269 C C . SER A 1 167 ? -5.625 -4.311 -9.007 1.00 90.38 167 SER A C 1
ATOM 1271 O O . SER A 1 167 ? -5.280 -3.367 -8.307 1.00 90.38 167 SER A O 1
ATOM 1273 N N . ASN A 1 168 ? -6.876 -4.772 -9.023 1.00 88.19 168 ASN A N 1
ATOM 1274 C CA . ASN A 1 168 ? -7.994 -4.280 -8.203 1.00 88.19 168 ASN A CA 1
ATOM 1275 C C . ASN A 1 168 ? -8.409 -5.283 -7.114 1.00 88.19 168 ASN A C 1
ATOM 1277 O O . ASN A 1 168 ? -9.588 -5.394 -6.771 1.00 88.19 168 ASN A O 1
ATOM 1281 N N . THR A 1 169 ? -7.454 -6.072 -6.628 1.00 82.81 169 THR A N 1
ATOM 1282 C CA . THR A 1 169 ? -7.676 -7.052 -5.566 1.00 82.81 169 THR A CA 1
ATOM 1283 C C . THR A 1 169 ? -6.659 -6.856 -4.454 1.00 82.81 169 THR A C 1
ATOM 1285 O O . THR A 1 169 ? -5.468 -6.716 -4.723 1.00 82.81 169 THR A O 1
ATOM 1288 N N . THR A 1 170 ? -7.105 -6.932 -3.197 1.00 82.44 170 THR A N 1
ATOM 1289 C CA . THR A 1 170 ? -6.190 -7.043 -2.057 1.00 82.44 170 THR A CA 1
ATOM 1290 C C . THR A 1 170 ? -5.559 -8.433 -2.037 1.00 82.44 170 THR A C 1
ATOM 1292 O O . THR A 1 170 ? -6.219 -9.426 -1.730 1.00 82.44 170 THR A O 1
ATOM 1295 N N . THR A 1 171 ? -4.270 -8.511 -2.345 1.00 82.44 171 THR A N 1
ATOM 1296 C CA . THR A 1 171 ? -3.484 -9.748 -2.293 1.00 82.44 171 THR A CA 1
ATOM 1297 C C . THR A 1 171 ? -2.661 -9.838 -1.009 1.00 82.44 171 THR A C 1
ATOM 1299 O O . THR A 1 171 ? -2.448 -8.848 -0.309 1.00 82.44 171 THR A O 1
ATOM 1302 N N . GLY A 1 172 ? -2.201 -11.050 -0.678 1.00 85.81 172 GLY A N 1
ATOM 1303 C CA . GLY A 1 172 ? -1.290 -11.282 0.452 1.00 85.81 172 GLY A CA 1
ATOM 1304 C C . GLY A 1 172 ? 0.162 -10.909 0.166 1.00 85.81 172 GLY A C 1
ATOM 1305 O O . GLY A 1 172 ? 1.057 -11.317 0.884 1.00 85.81 172 GLY A O 1
ATOM 1306 N N . ASP A 1 173 ? 0.407 -10.193 -0.913 1.00 89.00 173 ASP A N 1
ATOM 1307 C CA . ASP A 1 173 ? 1.711 -9.759 -1.380 1.00 89.00 173 ASP A CA 1
ATOM 1308 C C . ASP A 1 173 ? 1.537 -8.514 -2.253 1.00 89.00 173 ASP A C 1
ATOM 1310 O O . ASP A 1 173 ? 0.414 -8.041 -2.464 1.00 89.00 173 ASP A O 1
ATOM 1314 N N . ASP A 1 174 ? 2.642 -7.990 -2.775 1.00 90.69 174 ASP A N 1
ATOM 1315 C CA . ASP A 1 174 ? 2.615 -7.004 -3.849 1.00 90.69 174 ASP A CA 1
ATOM 1316 C C . ASP A 1 174 ? 2.661 -7.733 -5.203 1.00 90.69 174 ASP A C 1
ATOM 1318 O O . ASP A 1 174 ? 3.709 -7.890 -5.836 1.00 90.69 174 ASP A O 1
ATOM 1322 N N . THR A 1 175 ? 1.507 -8.278 -5.607 1.00 93.00 175 THR A N 1
ATOM 1323 C CA . THR A 1 175 ? 1.371 -9.076 -6.836 1.00 93.00 175 THR A CA 1
ATOM 1324 C C . THR A 1 175 ? 1.824 -8.305 -8.090 1.00 93.00 175 THR A C 1
ATOM 1326 O O . THR A 1 175 ? 2.540 -8.895 -8.908 1.00 93.00 175 THR A O 1
ATOM 1329 N N . PRO A 1 176 ? 1.461 -7.018 -8.300 1.00 94.50 176 PRO A N 1
ATOM 1330 C CA . PRO A 1 176 ? 1.920 -6.282 -9.477 1.00 94.50 176 PRO A CA 1
ATOM 1331 C C . PRO A 1 176 ? 3.432 -6.134 -9.588 1.00 94.50 176 PRO A C 1
ATOM 1333 O O . PRO A 1 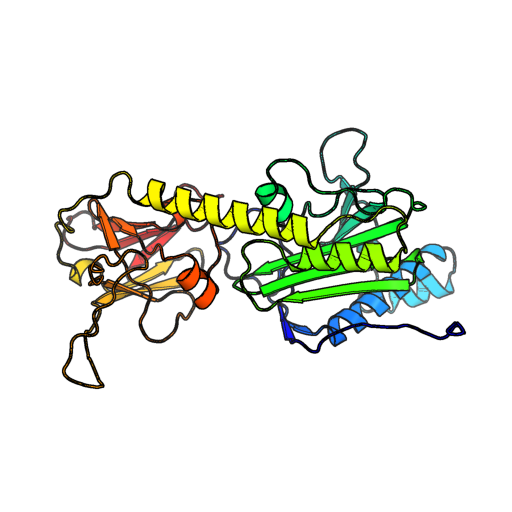176 ? 3.931 -6.177 -10.710 1.00 94.50 176 PRO A O 1
ATOM 1336 N N . ASP A 1 177 ? 4.162 -6.022 -8.476 1.00 95.12 177 ASP A N 1
ATOM 1337 C CA . ASP A 1 177 ? 5.628 -6.037 -8.492 1.00 95.12 177 ASP A CA 1
ATOM 1338 C C . ASP A 1 177 ? 6.169 -7.372 -9.036 1.00 95.12 177 ASP A C 1
ATOM 1340 O O . ASP A 1 177 ? 6.966 -7.383 -9.978 1.00 95.12 177 ASP A O 1
ATOM 1344 N N . TRP A 1 178 ? 5.658 -8.512 -8.557 1.00 96.75 178 TRP A N 1
ATOM 1345 C CA . TRP A 1 178 ? 6.079 -9.827 -9.059 1.00 96.75 178 TRP A CA 1
ATOM 1346 C C . TRP A 1 178 ? 5.773 -10.044 -10.541 1.00 96.75 178 TRP A C 1
ATOM 1348 O O . TRP A 1 178 ? 6.615 -10.552 -11.287 1.00 96.75 178 TRP A O 1
ATOM 1358 N N . ILE A 1 179 ? 4.580 -9.647 -10.987 1.00 97.00 179 ILE A N 1
ATOM 1359 C CA . ILE A 1 179 ? 4.201 -9.733 -12.403 1.00 97.00 179 ILE A CA 1
ATOM 1360 C C . ILE A 1 179 ? 5.050 -8.764 -13.234 1.00 97.00 179 ILE A C 1
ATOM 1362 O O . ILE A 1 179 ? 5.518 -9.135 -14.310 1.00 97.00 179 ILE A O 1
ATOM 1366 N N . GLY A 1 180 ? 5.288 -7.548 -12.740 1.00 97.00 180 GLY A N 1
ATOM 1367 C CA . GLY A 1 180 ? 6.118 -6.544 -13.400 1.00 97.00 180 GLY A CA 1
ATOM 1368 C C . GLY A 1 180 ? 7.532 -7.059 -13.648 1.00 97.00 180 GLY A C 1
ATOM 1369 O O . GLY A 1 180 ? 8.020 -7.031 -14.779 1.00 97.00 180 GLY A O 1
ATOM 1370 N N . GLN A 1 181 ? 8.150 -7.639 -12.621 1.00 97.19 181 GLN A N 1
ATOM 1371 C CA . GLN A 1 181 ? 9.462 -8.274 -12.722 1.00 97.19 181 GLN A CA 1
ATOM 1372 C C . GLN A 1 181 ? 9.479 -9.453 -13.706 1.00 97.19 181 GLN A C 1
ATOM 1374 O O . GLN A 1 181 ? 10.387 -9.546 -14.536 1.00 97.19 181 GLN A O 1
ATOM 1379 N N . LEU A 1 182 ? 8.458 -10.320 -13.688 1.00 97.81 182 LEU A N 1
ATOM 1380 C CA . LEU A 1 182 ? 8.315 -11.417 -14.653 1.00 97.81 182 LEU A CA 1
ATOM 1381 C C . LEU A 1 182 ? 8.233 -10.911 -16.101 1.00 97.81 182 LEU A C 1
ATOM 1383 O O . LEU A 1 182 ? 8.865 -11.479 -17.000 1.00 97.81 182 LEU A O 1
ATOM 1387 N N . LEU A 1 183 ? 7.458 -9.853 -16.342 1.00 97.81 183 LEU A N 1
ATOM 1388 C CA . LEU A 1 183 ? 7.289 -9.269 -17.670 1.00 97.81 183 LEU A CA 1
ATOM 1389 C C . LEU A 1 183 ? 8.569 -8.581 -18.153 1.00 97.81 183 LEU A C 1
ATOM 1391 O O . LEU A 1 183 ? 8.932 -8.754 -19.316 1.00 97.81 183 LEU A O 1
ATOM 1395 N N . ILE A 1 184 ? 9.298 -7.884 -17.275 1.00 97.31 184 ILE A N 1
ATOM 1396 C CA . ILE A 1 184 ? 10.612 -7.312 -17.610 1.00 97.31 184 ILE A CA 1
ATOM 1397 C C . ILE A 1 184 ? 11.602 -8.430 -17.943 1.00 97.31 184 ILE A C 1
ATOM 1399 O O . ILE A 1 184 ? 12.223 -8.395 -19.001 1.00 97.31 184 ILE A O 1
ATOM 1403 N N . GLN A 1 185 ? 11.697 -9.468 -17.105 1.00 96.25 185 GLN A N 1
ATOM 1404 C CA . GLN A 1 185 ? 12.561 -10.628 -17.351 1.00 96.25 185 GLN A CA 1
ATOM 1405 C C . GLN A 1 185 ? 12.279 -11.268 -18.717 1.00 96.25 185 GLN A C 1
ATOM 1407 O O . GLN A 1 185 ? 13.201 -11.657 -19.435 1.00 96.25 185 GLN A O 1
ATOM 1412 N N . THR A 1 186 ? 10.999 -11.378 -19.071 1.00 95.75 186 THR A N 1
ATOM 1413 C CA . THR A 1 186 ? 10.562 -11.932 -20.356 1.00 95.75 186 THR A CA 1
ATOM 1414 C C . THR A 1 186 ? 10.919 -11.002 -21.514 1.00 95.75 186 THR A C 1
ATOM 1416 O O . THR A 1 186 ? 11.430 -11.472 -22.526 1.00 95.75 186 THR A O 1
ATOM 1419 N N . THR A 1 187 ? 10.704 -9.694 -21.353 1.00 94.75 187 THR A N 1
ATOM 1420 C CA . THR A 1 187 ? 11.016 -8.663 -22.360 1.00 94.75 187 THR A CA 1
ATOM 1421 C C . THR A 1 187 ? 12.508 -8.614 -22.677 1.00 94.75 187 THR A C 1
ATOM 1423 O O . THR A 1 187 ? 12.884 -8.522 -23.840 1.00 94.75 187 THR A O 1
ATOM 1426 N N . LEU A 1 188 ? 13.358 -8.733 -21.656 1.00 93.75 188 LEU A N 1
ATOM 1427 C CA . LEU A 1 188 ? 14.814 -8.738 -21.808 1.00 93.75 188 LEU A CA 1
ATOM 1428 C C . LEU A 1 188 ? 15.370 -10.085 -22.296 1.00 93.75 188 LEU A C 1
ATOM 1430 O O . LEU A 1 188 ? 16.554 -10.182 -22.604 1.00 93.75 188 LEU A O 1
ATOM 1434 N N . GLY A 1 189 ? 14.540 -11.133 -22.354 1.00 93.94 189 GLY A N 1
ATOM 1435 C CA . GLY A 1 189 ? 14.982 -12.469 -22.748 1.00 93.94 189 GLY A CA 1
ATOM 1436 C C . GLY A 1 189 ? 16.043 -13.051 -21.810 1.00 93.94 189 GLY A C 1
ATOM 1437 O O . GLY A 1 189 ? 16.938 -13.750 -22.280 1.00 93.94 189 GLY A O 1
ATOM 1438 N N . ASN A 1 190 ? 15.962 -12.756 -20.504 1.00 92.94 190 ASN A N 1
ATOM 1439 C CA . ASN A 1 190 ? 17.015 -13.118 -19.554 1.00 92.94 190 ASN A CA 1
ATOM 1440 C C . ASN A 1 190 ? 17.342 -14.626 -19.594 1.00 92.94 190 ASN A C 1
ATOM 1442 O O . ASN A 1 190 ? 16.417 -15.453 -19.547 1.00 92.94 190 ASN A O 1
ATOM 1446 N N . PRO A 1 191 ? 18.638 -14.998 -19.611 1.00 92.81 191 PRO A N 1
ATOM 1447 C CA . PRO A 1 191 ? 19.059 -16.396 -19.666 1.00 92.81 191 PRO A CA 1
ATOM 1448 C C . PRO A 1 191 ? 18.776 -17.135 -18.353 1.00 92.81 191 PRO A C 1
ATOM 1450 O O . PRO A 1 191 ? 18.430 -18.317 -18.370 1.0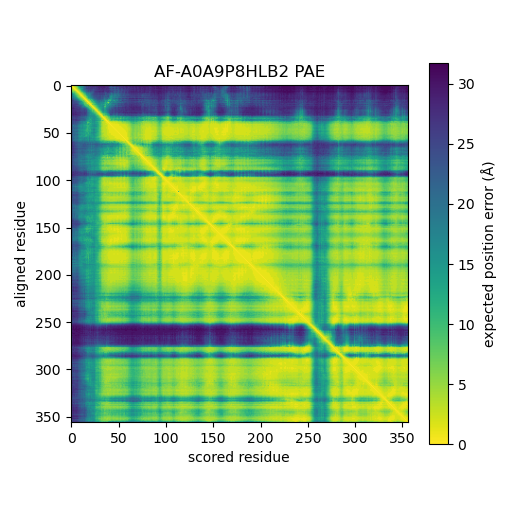0 92.81 191 PRO A O 1
ATOM 1453 N N . TYR A 1 192 ? 18.861 -16.433 -17.221 1.00 93.94 192 TYR A N 1
ATOM 1454 C CA . TYR A 1 192 ? 18.544 -16.964 -15.899 1.00 93.94 192 TYR A CA 1
ATOM 1455 C C . TYR A 1 192 ? 17.191 -16.426 -15.439 1.00 93.94 192 TYR A C 1
ATOM 1457 O O . TYR A 1 192 ? 16.974 -15.215 -15.379 1.00 93.94 192 TYR A O 1
ATOM 1465 N N . LYS A 1 193 ? 16.260 -17.341 -15.152 1.00 94.81 193 LYS A N 1
ATOM 1466 C CA . LYS A 1 193 ? 14.870 -17.008 -14.833 1.00 94.81 193 LYS A CA 1
ATOM 1467 C C . LYS A 1 193 ? 14.576 -17.232 -13.358 1.00 94.81 193 LYS A C 1
ATOM 1469 O O . LYS A 1 193 ? 14.735 -18.341 -12.853 1.00 94.81 193 LYS A O 1
ATOM 1474 N N . ASN A 1 194 ? 14.047 -16.205 -12.709 1.00 96.31 194 ASN A N 1
ATOM 1475 C CA . ASN A 1 194 ? 13.445 -16.315 -11.391 1.00 96.31 194 ASN A CA 1
ATOM 1476 C C . ASN A 1 194 ? 12.077 -17.002 -11.478 1.00 96.31 194 ASN A C 1
ATOM 1478 O O . ASN A 1 194 ? 11.308 -16.795 -12.423 1.00 96.31 194 ASN A O 1
ATOM 1482 N N . SER A 1 195 ? 11.749 -17.789 -10.452 1.00 95.75 195 SER A N 1
ATOM 1483 C CA . SER A 1 195 ? 10.440 -18.431 -10.310 1.00 95.75 195 SER A CA 1
ATOM 1484 C C . SER A 1 195 ? 9.467 -17.510 -9.567 1.00 95.75 195 SER A C 1
ATOM 1486 O O . SER A 1 195 ? 9.155 -17.722 -8.397 1.00 95.75 195 SER A O 1
ATOM 1488 N N . TYR A 1 196 ? 8.989 -16.456 -10.235 1.00 96.38 196 TYR A N 1
ATOM 1489 C CA . TYR A 1 196 ? 8.133 -15.437 -9.605 1.00 96.38 196 TYR A CA 1
ATOM 1490 C C . TYR A 1 196 ? 6.836 -15.997 -9.008 1.00 96.38 196 TYR A C 1
ATOM 1492 O O . TYR A 1 196 ? 6.407 -15.531 -7.961 1.00 96.38 196 TYR A O 1
ATOM 1500 N N . ALA A 1 197 ? 6.251 -17.049 -9.592 1.00 95.31 197 ALA A N 1
ATOM 1501 C CA . ALA A 1 197 ? 5.083 -17.714 -9.008 1.00 95.31 197 ALA A CA 1
ATOM 1502 C C . ALA A 1 197 ? 5.396 -18.368 -7.648 1.00 95.31 197 ALA A C 1
ATOM 1504 O O . ALA A 1 197 ? 4.583 -18.328 -6.726 1.00 95.31 197 ALA A O 1
ATOM 1505 N N . PHE A 1 198 ? 6.589 -18.952 -7.504 1.00 96.12 198 PHE A N 1
ATOM 1506 C CA . PHE A 1 198 ? 7.037 -19.519 -6.234 1.00 96.12 198 PHE A CA 1
ATOM 1507 C C . PHE A 1 198 ? 7.310 -18.424 -5.195 1.00 96.12 198 PHE A C 1
ATOM 1509 O O . PHE A 1 198 ? 6.900 -18.570 -4.044 1.00 96.12 198 PHE A O 1
ATOM 1516 N N . LEU A 1 199 ? 7.949 -17.325 -5.611 1.00 96.62 199 LEU A N 1
ATOM 1517 C CA . LEU A 1 199 ? 8.242 -16.172 -4.753 1.00 96.62 199 LEU A CA 1
ATOM 1518 C C . LEU A 1 199 ? 6.961 -15.485 -4.263 1.00 96.62 199 LEU A C 1
ATOM 1520 O O . LEU A 1 199 ? 6.817 -15.294 -3.060 1.00 96.62 199 LEU A O 1
ATOM 1524 N N . ALA A 1 200 ? 5.991 -15.252 -5.153 1.00 95.75 200 ALA A N 1
ATOM 1525 C CA . ALA A 1 200 ? 4.655 -14.773 -4.793 1.00 95.75 200 ALA A CA 1
ATOM 1526 C C . ALA A 1 200 ? 3.979 -15.703 -3.770 1.00 95.75 200 ALA A C 1
ATOM 1528 O O . ALA A 1 200 ? 3.424 -15.271 -2.761 1.00 95.75 200 ALA A O 1
ATOM 1529 N N . GLY A 1 201 ? 4.110 -17.021 -3.961 1.00 96.19 201 GLY A N 1
ATOM 1530 C CA . GLY A 1 201 ? 3.640 -18.007 -2.991 1.00 96.19 201 GLY A CA 1
ATOM 1531 C C . GLY A 1 201 ? 4.317 -17.900 -1.618 1.00 96.19 201 GLY A C 1
ATOM 1532 O O . GLY A 1 201 ? 3.664 -18.154 -0.606 1.00 96.19 201 GLY A O 1
ATOM 1533 N N . ILE A 1 202 ? 5.602 -17.537 -1.554 1.00 96.12 202 ILE A N 1
ATOM 1534 C CA . ILE A 1 202 ? 6.309 -17.286 -0.289 1.00 96.12 202 ILE A CA 1
ATOM 1535 C C . ILE A 1 202 ? 5.786 -16.010 0.369 1.00 96.12 202 ILE A C 1
ATOM 1537 O O . ILE A 1 202 ? 5.349 -16.083 1.519 1.00 96.12 202 ILE A O 1
ATOM 1541 N N . SER A 1 203 ? 5.783 -14.878 -0.341 1.00 95.31 203 SER A N 1
ATOM 1542 C CA . SER A 1 203 ? 5.332 -13.593 0.211 1.00 95.31 203 SER A CA 1
ATOM 1543 C C . SER A 1 203 ? 3.887 -13.671 0.708 1.00 95.31 203 SER A C 1
ATOM 1545 O O . SER A 1 203 ? 3.612 -13.288 1.844 1.00 95.31 203 SER A O 1
ATOM 1547 N N . ALA A 1 204 ? 2.993 -14.298 -0.066 1.00 94.06 204 ALA A N 1
ATOM 1548 C CA . ALA A 1 204 ? 1.598 -14.503 0.317 1.00 94.06 204 ALA A CA 1
ATOM 1549 C C . ALA A 1 204 ? 1.432 -15.360 1.579 1.00 94.06 204 ALA A C 1
ATOM 1551 O O . ALA A 1 204 ? 0.582 -15.074 2.428 1.00 94.06 204 ALA A O 1
ATOM 1552 N N . ARG A 1 205 ? 2.234 -16.424 1.728 1.00 95.12 205 ARG A N 1
ATOM 1553 C CA . ARG A 1 205 ? 2.220 -17.243 2.950 1.00 95.12 205 ARG A CA 1
ATOM 1554 C C . ARG A 1 205 ? 2.730 -16.457 4.152 1.00 95.12 205 ARG A C 1
ATOM 1556 O O . ARG A 1 205 ? 2.115 -16.537 5.212 1.00 95.12 205 ARG A O 1
ATOM 1563 N N . ASN A 1 206 ? 3.809 -15.698 3.987 1.00 95.06 206 ASN A N 1
ATOM 1564 C CA . ASN A 1 206 ? 4.413 -14.929 5.069 1.00 95.06 206 ASN A CA 1
ATOM 1565 C C . ASN A 1 206 ? 3.475 -13.825 5.571 1.00 95.06 206 ASN A C 1
ATOM 1567 O O . ASN A 1 206 ? 3.284 -13.722 6.782 1.00 95.06 206 ASN A O 1
ATOM 1571 N N . ALA A 1 207 ? 2.807 -13.093 4.674 1.00 92.31 207 ALA A N 1
ATOM 1572 C CA . ALA A 1 207 ? 1.815 -12.090 5.064 1.00 92.31 207 ALA A CA 1
ATOM 1573 C C . ALA A 1 207 ? 0.659 -12.700 5.866 1.00 92.31 207 ALA A C 1
ATOM 1575 O O . ALA A 1 207 ? 0.258 -12.164 6.899 1.00 92.31 207 ALA A O 1
ATOM 1576 N N . ARG A 1 208 ? 0.141 -13.861 5.433 1.00 92.12 208 ARG A N 1
ATOM 1577 C CA . ARG A 1 208 ? -0.914 -14.577 6.170 1.00 92.12 208 ARG A CA 1
ATOM 1578 C C . ARG A 1 208 ? -0.441 -15.025 7.547 1.00 92.12 208 ARG A C 1
ATOM 1580 O O . ARG A 1 208 ? -1.165 -14.852 8.520 1.00 92.12 208 ARG A O 1
ATOM 1587 N N . GLN A 1 209 ? 0.765 -15.583 7.641 1.00 92.94 209 GLN A N 1
ATOM 1588 C CA . GLN A 1 209 ? 1.342 -15.999 8.921 1.00 92.94 209 GLN A CA 1
ATOM 1589 C C . GLN A 1 209 ? 1.502 -14.818 9.881 1.00 92.94 209 GLN A C 1
ATOM 1591 O O . GLN A 1 209 ? 1.151 -14.935 11.052 1.00 92.94 209 GLN A O 1
ATOM 1596 N N . GLU A 1 210 ? 1.979 -13.673 9.395 1.00 91.75 210 GLU A N 1
ATOM 1597 C CA . GLU A 1 210 ? 2.088 -12.458 10.205 1.00 91.75 210 GLU A CA 1
ATOM 1598 C C . GLU A 1 210 ? 0.729 -11.944 10.657 1.00 91.75 210 GLU A C 1
ATOM 1600 O O . GLU A 1 210 ? 0.570 -11.570 11.817 1.00 91.75 210 GLU A O 1
ATOM 1605 N N . TYR A 1 211 ? -0.270 -11.982 9.776 1.00 91.31 211 TYR A N 1
ATOM 1606 C CA . TYR A 1 211 ? -1.634 -11.600 10.121 1.00 91.31 211 TYR A CA 1
ATOM 1607 C C . TYR A 1 211 ? -2.262 -12.538 11.165 1.00 91.31 211 TYR A C 1
ATOM 1609 O O . TYR A 1 211 ? -2.963 -12.093 12.072 1.00 91.31 211 TYR A O 1
ATOM 1617 N N . PHE A 1 212 ? -1.977 -13.840 11.102 1.00 90.94 212 PHE A N 1
ATOM 1618 C CA . PHE A 1 212 ? -2.420 -14.784 12.129 1.00 90.94 212 PHE A CA 1
ATOM 1619 C C . PHE A 1 212 ? -1.692 -14.583 13.461 1.00 90.94 212 PHE A C 1
ATOM 1621 O O . PHE A 1 212 ? -2.343 -14.556 14.503 1.00 90.94 212 PHE A O 1
ATOM 1628 N N . GLY A 1 213 ? -0.377 -14.349 13.445 1.00 91.94 213 GLY A N 1
ATOM 1629 C CA . GLY A 1 213 ? 0.367 -13.997 14.659 1.00 91.94 213 GLY A CA 1
ATOM 1630 C C . GLY A 1 213 ? -0.103 -12.671 15.271 1.00 91.94 213 GLY A C 1
ATOM 1631 O O . GLY A 1 213 ? -0.126 -12.506 16.490 1.00 91.94 213 GLY A O 1
ATOM 1632 N N . LEU A 1 214 ? -0.542 -11.725 14.441 1.00 91.88 214 LEU A N 1
ATOM 1633 C CA . LEU A 1 214 ? -1.170 -10.485 14.885 1.00 91.88 214 LEU 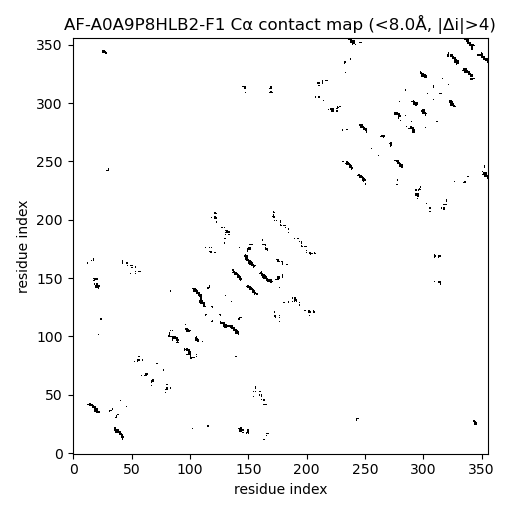A CA 1
ATOM 1634 C C . LEU A 1 214 ? -2.500 -10.738 15.611 1.00 91.88 214 LEU A C 1
ATOM 1636 O O . LEU A 1 214 ? -2.748 -10.124 16.649 1.00 91.88 214 LEU A O 1
ATOM 1640 N N . ALA A 1 215 ? -3.325 -11.664 15.114 1.00 89.75 215 ALA A N 1
ATOM 1641 C CA . ALA A 1 215 ? -4.567 -12.049 15.780 1.00 89.75 215 ALA A CA 1
ATOM 1642 C C . ALA A 1 215 ? -4.311 -12.546 17.213 1.00 89.75 215 ALA A C 1
ATOM 1644 O O . ALA A 1 215 ? -5.052 -12.191 18.130 1.00 89.75 215 ALA A O 1
ATOM 1645 N N . GLU A 1 216 ? -3.236 -13.313 17.425 1.00 89.44 216 GLU A N 1
ATOM 1646 C CA . GLU A 1 216 ? -2.820 -13.776 18.755 1.00 89.44 216 GLU A CA 1
ATOM 1647 C C . GLU A 1 216 ? -2.394 -12.611 19.654 1.00 89.44 216 GLU A C 1
ATOM 1649 O O . GLU A 1 216 ? -2.874 -12.502 20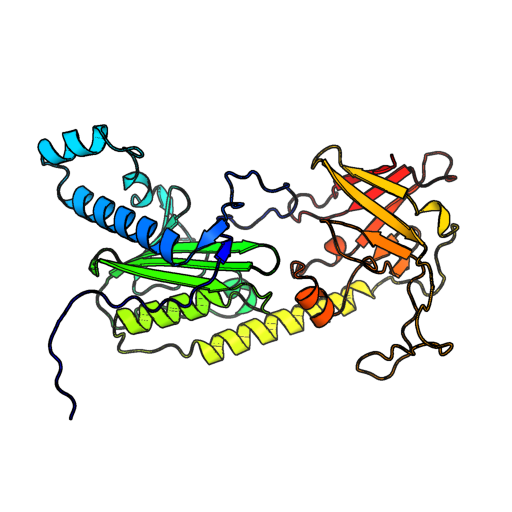.784 1.00 89.44 216 GLU A O 1
ATOM 1654 N N . LYS A 1 217 ? -1.564 -11.688 19.144 1.00 91.31 217 LYS A N 1
ATOM 1655 C CA . LYS A 1 217 ? -1.168 -10.462 19.867 1.00 91.31 217 LYS A CA 1
ATOM 1656 C C . LYS A 1 217 ? -2.376 -9.614 20.271 1.00 91.31 217 LYS A C 1
ATOM 1658 O O . LYS A 1 217 ? -2.386 -9.031 21.351 1.00 91.31 217 LYS A O 1
ATOM 1663 N N . LEU A 1 218 ? -3.411 -9.567 19.435 1.00 90.56 218 LEU A N 1
ATOM 1664 C CA . LEU A 1 218 ? -4.655 -8.852 19.722 1.00 90.56 218 LEU A CA 1
ATOM 1665 C C . LEU A 1 218 ? -5.544 -9.539 20.760 1.00 90.56 218 LEU A C 1
ATOM 1667 O O . LEU A 1 218 ? -6.385 -8.869 21.346 1.00 90.56 218 LEU A O 1
ATOM 1671 N N . GLN A 1 219 ? -5.385 -10.841 21.014 1.00 88.50 219 GLN A N 1
ATOM 1672 C CA . GLN A 1 219 ? -6.076 -11.493 22.134 1.00 88.50 219 GLN A CA 1
ATOM 1673 C C . GLN A 1 219 ? -5.350 -11.282 23.468 1.00 88.50 219 GLN A C 1
ATOM 1675 O O . GLN A 1 219 ? -5.964 -11.414 24.530 1.00 88.50 219 GLN A O 1
ATOM 1680 N N . GLN A 1 220 ? -4.058 -10.942 23.448 1.00 89.56 220 GLN A N 1
ATOM 1681 C CA . GLN A 1 220 ? -3.302 -10.689 24.672 1.00 89.56 220 GLN A CA 1
ATOM 1682 C C . GLN A 1 220 ? -3.877 -9.480 25.420 1.00 89.56 220 GLN A C 1
ATOM 1684 O O . GLN A 1 220 ? -4.049 -8.397 24.864 1.00 89.56 220 GLN A O 1
ATOM 1689 N N . GLY A 1 221 ? -4.179 -9.672 26.706 1.00 85.88 221 GLY A N 1
ATOM 1690 C CA . GLY A 1 221 ? -4.785 -8.644 27.557 1.00 85.88 221 GLY A CA 1
ATOM 1691 C C . GLY A 1 221 ? -6.294 -8.469 27.365 1.00 85.88 221 GLY A C 1
ATOM 1692 O O . GLY A 1 221 ? -6.878 -7.570 27.972 1.00 85.88 221 GLY A O 1
ATOM 1693 N N . ARG A 1 222 ? -6.949 -9.302 26.545 1.00 91.00 222 ARG A N 1
ATOM 1694 C CA . ARG A 1 222 ? -8.406 -9.279 26.418 1.00 91.00 222 ARG A CA 1
ATOM 1695 C C . ARG A 1 222 ? -9.079 -9.756 27.706 1.00 91.00 222 ARG A C 1
ATOM 1697 O O . ARG A 1 222 ? -8.733 -10.793 28.267 1.00 91.00 222 ARG A O 1
ATOM 1704 N N . GLN A 1 223 ? -10.071 -9.002 28.159 1.00 90.56 223 GLN A N 1
ATOM 1705 C CA . GLN A 1 223 ? -10.925 -9.317 29.293 1.00 90.56 223 GLN A CA 1
ATOM 1706 C C . GLN A 1 223 ? -12.182 -10.052 28.817 1.00 90.56 223 GLN A C 1
ATOM 1708 O O . GLN A 1 2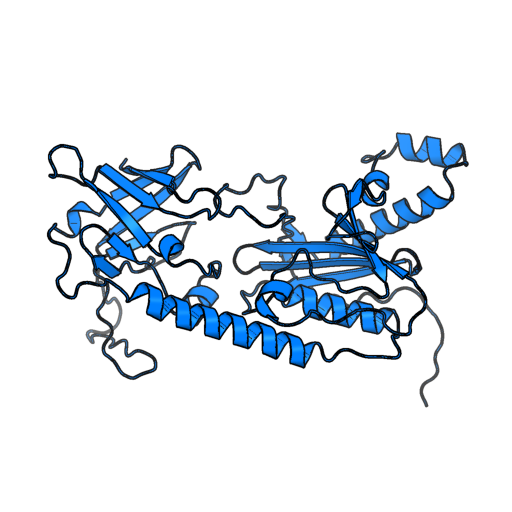23 ? -12.757 -9.735 27.779 1.00 90.56 223 GLN A O 1
ATOM 1713 N N . ILE A 1 224 ? -12.610 -11.051 29.593 1.00 83.69 224 ILE A N 1
ATOM 1714 C CA . ILE A 1 224 ? -13.832 -11.827 29.311 1.00 83.69 224 ILE A CA 1
ATOM 1715 C C . ILE A 1 224 ? -15.078 -11.044 29.737 1.00 83.69 224 ILE A C 1
ATOM 1717 O O . ILE A 1 224 ? -16.132 -11.138 29.111 1.00 83.69 224 ILE A O 1
ATOM 1721 N N . LYS A 1 225 ? -14.961 -10.274 30.825 1.00 86.38 225 LYS A N 1
ATOM 1722 C CA . LYS A 1 225 ? -16.022 -9.367 31.255 1.00 86.38 225 LYS A CA 1
ATOM 1723 C C . LYS A 1 225 ? -16.121 -8.236 30.237 1.00 86.38 225 LYS A C 1
ATOM 1725 O O . LYS A 1 225 ? -15.098 -7.663 29.876 1.00 86.38 225 LYS A O 1
ATOM 1730 N N . GLY A 1 226 ? -17.346 -7.949 29.804 1.00 84.88 226 GLY A N 1
ATOM 1731 C CA . GLY A 1 226 ? -17.635 -6.835 28.907 1.00 84.88 226 GLY A CA 1
ATOM 1732 C C . GLY A 1 226 ? -17.279 -5.471 29.514 1.00 84.88 226 GLY A C 1
ATOM 1733 O O . GLY A 1 226 ? -16.807 -5.399 30.655 1.00 84.88 226 GLY A O 1
ATOM 1734 N N . PRO A 1 227 ? -17.519 -4.380 28.769 1.00 89.50 227 PRO A N 1
ATOM 1735 C CA . PRO A 1 227 ? -17.239 -3.036 29.253 1.00 89.50 227 PRO A CA 1
ATOM 1736 C C . PRO A 1 227 ? -18.030 -2.748 30.532 1.00 89.50 227 PRO A C 1
ATOM 1738 O O . PRO A 1 227 ? -19.146 -3.234 30.719 1.00 89.50 227 PRO A O 1
ATOM 1741 N N . THR A 1 228 ? -17.449 -1.941 31.416 1.00 88.75 228 THR A N 1
ATOM 1742 C CA . THR A 1 228 ? -18.123 -1.489 32.642 1.00 88.75 228 THR A CA 1
ATOM 1743 C C . THR A 1 228 ? -19.216 -0.462 32.350 1.00 88.75 228 THR A C 1
ATOM 1745 O O . THR A 1 228 ? -20.160 -0.338 33.126 1.00 88.75 228 THR A O 1
ATOM 1748 N N . ARG A 1 229 ? -19.095 0.264 31.233 1.00 90.62 229 ARG A N 1
ATOM 1749 C CA . ARG A 1 229 ? -20.056 1.268 30.767 1.00 90.62 229 ARG A CA 1
ATOM 1750 C C . ARG A 1 229 ? -21.141 0.649 29.899 1.00 90.62 229 ARG A C 1
ATOM 1752 O O . ARG A 1 229 ? -20.973 -0.431 29.327 1.00 90.62 229 ARG A O 1
ATOM 1759 N N . SER A 1 230 ? -22.245 1.373 29.746 1.00 91.75 230 SER A N 1
ATOM 1760 C CA . SER A 1 230 ? -23.282 0.967 28.807 1.00 91.75 230 SER A CA 1
ATOM 1761 C C . SER A 1 230 ? -22.767 1.099 27.376 1.00 91.75 230 SER A C 1
ATOM 1763 O O . SER A 1 230 ? -22.113 2.071 27.011 1.00 91.75 230 SER A O 1
ATOM 1765 N N . LEU A 1 231 ? -23.137 0.155 26.511 1.00 92.06 231 LEU A N 1
ATOM 1766 C CA . LEU A 1 231 ? -22.768 0.198 25.094 1.00 92.06 231 LEU A CA 1
ATOM 1767 C C . LEU A 1 231 ? -23.286 1.453 24.367 1.00 92.06 231 LEU A C 1
ATOM 1769 O O . LEU A 1 231 ? -22.725 1.852 23.352 1.00 92.06 231 LEU A O 1
ATOM 1773 N N . SER A 1 232 ? -24.358 2.077 24.872 1.00 92.88 232 SER A N 1
ATOM 1774 C CA . SER A 1 232 ? -24.849 3.364 24.351 1.00 92.88 232 SER A CA 1
ATOM 1775 C C . SER A 1 232 ? -23.837 4.491 24.489 1.00 92.88 232 SER A C 1
ATOM 1777 O O . SER A 1 232 ? -23.864 5.416 23.685 1.00 92.88 232 SER A O 1
ATOM 1779 N N . ASP A 1 233 ? -22.963 4.418 25.487 1.00 94.38 233 ASP A N 1
ATOM 1780 C CA . ASP A 1 233 ? -22.100 5.536 25.857 1.00 94.38 233 ASP A CA 1
ATOM 1781 C C . ASP A 1 233 ? -20.997 5.735 24.809 1.00 94.38 233 ASP A C 1
ATOM 1783 O O . ASP A 1 233 ? -20.577 6.870 24.577 1.00 94.38 233 ASP A O 1
ATOM 1787 N N . TYR A 1 234 ? -20.616 4.650 24.121 1.00 95.56 234 TYR A N 1
ATOM 1788 C CA . TYR A 1 234 ? -19.666 4.615 23.002 1.00 95.56 234 TYR A CA 1
ATOM 1789 C C . TYR A 1 234 ? -20.298 4.923 21.632 1.00 95.56 234 TYR A C 1
ATOM 1791 O O . TYR A 1 234 ? -19.587 4.988 20.637 1.00 95.56 234 TYR A O 1
ATOM 1799 N N . CYS A 1 235 ? -21.628 5.032 21.530 1.00 95.19 235 CYS A N 1
ATOM 1800 C CA . CYS A 1 235 ? -22.293 5.290 20.250 1.00 95.19 235 CYS A CA 1
ATOM 1801 C C . CYS A 1 235 ? -22.258 6.781 19.916 1.00 95.19 235 CYS A C 1
ATOM 1803 O O . CYS A 1 235 ? -22.617 7.602 20.751 1.00 95.19 235 CYS A O 1
ATOM 1805 N N . GLY A 1 236 ? -21.932 7.146 18.686 1.00 94.31 236 GLY A N 1
ATOM 1806 C CA . GLY A 1 236 ? -21.849 8.543 18.277 1.00 94.31 236 GLY A CA 1
ATOM 1807 C C . GLY A 1 236 ? -21.087 8.702 16.978 1.00 94.31 236 GLY A C 1
ATOM 1808 O O . GLY A 1 236 ? -20.677 7.717 16.364 1.00 94.31 236 GLY A O 1
ATOM 1809 N N . GLU A 1 237 ? -20.913 9.946 16.571 1.00 95.38 237 GLU A N 1
ATOM 1810 C CA . GLU A 1 237 ? -20.012 10.322 15.495 1.00 95.38 237 GLU A CA 1
ATOM 1811 C C . GLU A 1 237 ? -18.780 10.982 16.108 1.00 95.38 237 GLU A C 1
ATOM 1813 O O . GLU A 1 237 ? -18.885 11.730 17.080 1.00 95.38 237 GLU A O 1
ATOM 1818 N N . TYR A 1 238 ? -17.615 10.612 15.595 1.00 96.06 238 TYR A N 1
ATOM 1819 C CA . TYR A 1 238 ? -16.317 11.032 16.087 1.00 96.06 238 TYR A CA 1
ATOM 1820 C C . TYR A 1 238 ? -15.526 11.569 14.908 1.00 96.06 238 TYR A C 1
ATOM 1822 O O . TYR A 1 238 ? -15.358 10.855 13.925 1.00 96.06 238 TYR A O 1
ATOM 1830 N N . GLU A 1 239 ? -15.034 12.794 14.998 1.00 94.88 239 GLU A N 1
ATOM 1831 C CA . GLU A 1 239 ? -14.326 13.462 13.912 1.00 94.88 239 GLU A CA 1
ATOM 1832 C C . GLU A 1 239 ? -12.931 13.871 14.368 1.00 94.88 239 GLU A C 1
ATOM 1834 O O . GLU A 1 239 ? -12.738 14.383 15.476 1.00 94.88 239 GLU A O 1
ATOM 1839 N N . SER A 1 240 ? -11.941 13.645 13.512 1.00 92.38 240 SER A N 1
ATOM 1840 C CA . SER A 1 240 ? -10.613 14.186 13.742 1.00 92.38 240 SER A CA 1
ATOM 1841 C C . SER A 1 240 ? -10.487 15.595 13.177 1.00 92.38 240 SER A C 1
ATOM 1843 O O . SER A 1 240 ? -10.638 15.818 11.978 1.00 92.38 240 SER A O 1
ATOM 1845 N N . ALA A 1 241 ? -10.057 16.531 14.021 1.00 88.31 241 ALA A N 1
ATOM 1846 C CA . ALA A 1 241 ? -9.683 17.874 13.583 1.00 88.31 241 ALA A CA 1
ATOM 1847 C C . ALA A 1 241 ? -8.408 17.903 12.712 1.00 88.31 241 ALA A C 1
ATOM 1849 O O . ALA A 1 241 ? -8.122 18.919 12.081 1.00 88.31 241 ALA A O 1
ATOM 1850 N N . VAL A 1 242 ? -7.614 16.823 12.705 1.00 85.50 242 VAL A N 1
ATOM 1851 C CA . VAL A 1 242 ? -6.345 16.739 11.964 1.00 85.50 242 VAL A CA 1
ATOM 1852 C C . VAL A 1 242 ? -6.571 16.237 10.542 1.00 85.50 242 VAL A C 1
ATOM 1854 O O . VAL A 1 242 ? -6.070 16.844 9.596 1.00 85.50 242 VAL A O 1
ATOM 1857 N N . SER A 1 243 ? -7.299 15.132 10.384 1.00 80.81 243 SER A N 1
ATOM 1858 C CA . SER A 1 243 ? -7.542 14.505 9.080 1.00 80.81 243 SER A CA 1
ATOM 1859 C C . SER A 1 243 ? -8.885 14.889 8.455 1.00 80.81 243 SER A C 1
ATOM 1861 O O . SER A 1 243 ? -9.043 14.738 7.244 1.00 80.81 243 SER A O 1
ATOM 1863 N N . GLY A 1 244 ? -9.843 15.386 9.247 1.00 85.06 244 GLY A N 1
ATOM 1864 C CA . GLY A 1 244 ? -11.237 15.560 8.824 1.00 85.06 244 GLY A CA 1
ATOM 1865 C C . GLY A 1 244 ? -11.971 14.232 8.608 1.00 85.06 244 GLY A C 1
ATOM 1866 O O . GLY A 1 244 ? -13.043 14.213 8.010 1.00 85.06 244 GLY A O 1
ATOM 1867 N N . GLU A 1 245 ? -11.383 13.105 9.027 1.00 85.12 245 GLU A N 1
ATOM 1868 C CA . GLU A 1 245 ? -12.030 11.800 8.943 1.00 85.12 245 GLU A CA 1
ATOM 1869 C C . GLU A 1 245 ? -13.062 11.631 10.062 1.00 85.12 245 GLU A C 1
ATOM 1871 O O . GLU A 1 245 ? -12.803 11.964 11.224 1.00 85.12 245 GLU A O 1
ATOM 1876 N N . SER A 1 246 ? -14.207 11.042 9.709 1.00 89.69 246 SER A N 1
ATOM 1877 C CA . SER A 1 246 ? -15.292 10.739 10.643 1.00 89.69 246 SER A CA 1
ATOM 1878 C C . SER A 1 246 ? -15.474 9.233 10.820 1.00 89.69 246 SER A C 1
ATOM 1880 O O . SER A 1 246 ? -15.478 8.456 9.860 1.00 89.69 246 SER A O 1
ATOM 1882 N N . ILE A 1 247 ? -15.679 8.825 12.068 1.00 93.19 247 ILE A N 1
ATOM 1883 C CA . ILE A 1 247 ? -15.967 7.460 12.496 1.00 93.19 247 ILE A CA 1
ATOM 1884 C C . ILE A 1 247 ? -17.325 7.468 13.186 1.00 93.19 247 ILE A C 1
ATOM 1886 O O . ILE A 1 247 ? -17.537 8.172 14.170 1.00 93.19 247 ILE A O 1
ATOM 1890 N N . THR A 1 248 ? -18.257 6.649 12.709 1.00 94.19 248 THR A N 1
ATOM 1891 C CA . THR A 1 248 ? -19.565 6.502 13.355 1.00 94.19 248 THR A CA 1
ATOM 1892 C C . THR A 1 248 ? -19.666 5.170 14.078 1.00 94.19 248 THR A C 1
ATOM 1894 O O . THR A 1 248 ? -19.503 4.119 13.463 1.00 94.19 248 THR A O 1
ATOM 1897 N N . ILE A 1 249 ? -20.020 5.193 15.361 1.00 94.44 249 ILE A N 1
ATOM 1898 C CA . ILE A 1 249 ? -20.262 4.004 16.180 1.00 94.44 249 ILE A CA 1
ATOM 1899 C C . ILE A 1 249 ? -21.749 3.877 16.492 1.00 94.44 249 ILE A C 1
ATOM 1901 O O . ILE A 1 249 ? -22.390 4.819 16.960 1.00 94.44 249 ILE A O 1
ATOM 1905 N N . ARG A 1 250 ? -22.316 2.694 16.253 1.00 92.88 250 ARG A N 1
ATOM 1906 C CA . ARG A 1 250 ? -23.739 2.405 16.479 1.00 92.88 250 ARG A CA 1
ATOM 1907 C C . ARG A 1 250 ? -23.916 1.051 17.148 1.00 92.88 250 ARG A C 1
ATOM 1909 O O . ARG A 1 250 ? -23.093 0.154 16.988 1.00 92.88 250 ARG A O 1
ATOM 1916 N N . LYS A 1 251 ? -25.038 0.863 17.844 1.00 90.75 251 LYS A N 1
ATOM 1917 C CA . LYS A 1 251 ? -25.473 -0.479 18.250 1.00 90.75 251 LYS A CA 1
ATOM 1918 C C . LYS A 1 251 ? -25.847 -1.286 17.013 1.00 90.75 251 LYS A C 1
ATOM 1920 O O . LYS A 1 251 ? -26.547 -0.780 16.133 1.00 90.75 251 LYS A O 1
ATOM 1925 N N . GLN A 1 252 ? -25.428 -2.545 16.968 1.00 83.12 252 GLN A N 1
ATOM 1926 C CA . GLN A 1 252 ? -25.874 -3.449 15.919 1.00 83.12 252 GLN A CA 1
ATOM 1927 C C . GLN A 1 252 ? -27.378 -3.708 16.094 1.00 83.12 252 GLN A C 1
ATOM 1929 O O . GLN A 1 252 ? -27.820 -4.214 17.125 1.00 83.12 252 GLN A O 1
ATOM 1934 N N . SER A 1 253 ? -28.182 -3.327 15.100 1.00 68.12 253 SER A N 1
ATOM 1935 C CA . SER A 1 253 ? -29.619 -3.608 15.082 1.00 68.12 253 SER A CA 1
ATOM 1936 C C . SER A 1 253 ? -29.857 -4.943 14.380 1.00 68.12 253 SER A C 1
ATOM 1938 O O . SER A 1 253 ? -29.668 -5.077 13.175 1.00 68.12 253 SER A O 1
ATOM 1940 N N . PHE A 1 254 ? -30.274 -5.956 15.140 1.00 55.09 254 PHE A N 1
ATOM 1941 C CA . PHE A 1 254 ? -30.601 -7.278 14.606 1.00 55.09 254 PHE A CA 1
ATOM 1942 C C . PHE A 1 254 ? -32.002 -7.279 13.978 1.00 55.09 254 PHE A C 1
ATOM 1944 O O . PHE A 1 254 ? -32.940 -7.834 14.540 1.00 55.09 254 PHE A O 1
ATOM 1951 N N . PHE A 1 255 ? -32.169 -6.659 12.810 1.00 42.62 255 PHE A N 1
ATOM 1952 C CA . PHE A 1 255 ? -33.368 -6.878 11.996 1.00 42.62 255 PHE A CA 1
ATOM 1953 C C . PHE A 1 255 ? -33.100 -7.997 10.985 1.00 42.62 255 PHE A C 1
ATOM 1955 O O . PHE A 1 255 ? -32.600 -7.758 9.888 1.00 42.62 255 PHE A O 1
ATOM 1962 N N . SER A 1 256 ? -33.443 -9.236 11.355 1.00 39.56 256 SER A N 1
ATOM 1963 C CA . SER A 1 256 ? -33.503 -10.346 10.396 1.00 39.56 256 SER A CA 1
ATOM 1964 C C . SER A 1 256 ? -34.684 -10.110 9.458 1.00 39.56 256 SER A C 1
ATOM 1966 O O . SER A 1 256 ? -35.838 -10.286 9.849 1.00 39.56 256 SER A O 1
ATOM 1968 N N . ARG A 1 257 ? -34.423 -9.639 8.233 1.00 38.38 257 ARG A N 1
ATOM 1969 C CA . ARG A 1 257 ? -35.492 -9.343 7.266 1.00 38.38 257 ARG A CA 1
ATOM 1970 C C . ARG A 1 257 ? -35.919 -10.528 6.413 1.00 38.38 257 ARG A C 1
ATOM 1972 O O . ARG A 1 257 ? -36.905 -10.378 5.705 1.00 38.38 257 ARG A O 1
ATOM 1979 N N . HIS A 1 258 ? -35.269 -11.687 6.484 1.00 39.34 258 HIS A N 1
ATOM 1980 C CA . HIS A 1 258 ? -35.696 -12.885 5.758 1.00 39.34 258 HIS A CA 1
ATOM 1981 C C . HIS A 1 258 ? -35.551 -14.124 6.648 1.00 39.34 258 HIS A C 1
ATOM 1983 O O . HIS A 1 258 ? -34.444 -14.512 6.997 1.00 39.34 258 HIS A O 1
ATOM 1989 N N . LEU A 1 259 ? -36.700 -14.747 6.943 1.00 37.09 259 LEU A N 1
ATOM 1990 C CA . LEU A 1 259 ? -36.893 -16.014 7.660 1.00 37.09 259 LEU A CA 1
ATOM 1991 C C . LEU A 1 259 ? -36.588 -15.948 9.167 1.00 37.09 259 LEU A C 1
ATOM 1993 O O . LEU A 1 259 ? -35.480 -15.654 9.596 1.00 37.09 259 LEU A O 1
ATOM 1997 N N . GLY A 1 260 ? -37.595 -16.273 9.985 1.00 33.47 260 GLY A N 1
ATOM 1998 C CA . GLY A 1 260 ? -37.519 -16.388 11.447 1.00 33.47 260 GLY A CA 1
ATOM 1999 C C . GLY A 1 260 ? -36.643 -17.548 11.932 1.00 33.47 260 GLY A C 1
ATOM 2000 O O . GLY A 1 260 ? -37.113 -18.437 12.636 1.00 33.47 260 GLY A O 1
ATOM 2001 N N . LYS A 1 261 ? -35.370 -17.557 11.540 1.00 34.69 261 LYS A N 1
ATOM 2002 C CA . LYS A 1 261 ? -34.325 -18.433 12.057 1.00 34.69 261 LYS A CA 1
ATOM 2003 C C . LYS A 1 261 ? -33.087 -17.583 12.300 1.00 34.69 261 LYS A C 1
ATOM 2005 O O . LYS A 1 261 ? -32.627 -16.882 11.405 1.00 34.69 261 LYS A O 1
ATOM 2010 N N . GLU A 1 262 ? -32.548 -17.650 13.514 1.00 37.53 262 GLU A N 1
ATOM 2011 C CA . GLU A 1 262 ? -31.197 -17.168 13.785 1.00 37.53 262 GLU A CA 1
ATOM 2012 C C . GLU A 1 262 ? -30.232 -17.867 12.819 1.00 37.53 262 GLU A C 1
ATOM 2014 O O . GLU A 1 262 ? -30.014 -19.077 12.923 1.00 37.53 262 GLU A O 1
ATOM 2019 N N . GLN A 1 263 ? -29.656 -17.124 11.872 1.00 37.94 263 GLN A N 1
ATOM 2020 C CA . GLN A 1 263 ? -28.456 -17.591 11.189 1.00 37.94 263 GLN A CA 1
ATOM 2021 C C . GLN A 1 263 ? -27.338 -17.698 12.231 1.00 37.94 263 GLN A C 1
ATOM 2023 O O . GLN A 1 263 ? -27.038 -16.748 12.969 1.00 37.94 263 GLN A O 1
ATOM 2028 N N . ARG A 1 264 ? -26.814 -18.920 12.336 1.00 41.09 264 ARG A N 1
ATOM 2029 C CA . ARG A 1 264 ? -25.699 -19.310 13.191 1.00 41.09 264 ARG A CA 1
ATOM 2030 C C . ARG A 1 264 ? -24.426 -19.092 12.383 1.00 41.09 264 ARG A C 1
ATOM 2032 O O . ARG A 1 264 ? -24.153 -19.871 11.478 1.00 41.09 264 ARG A O 1
ATOM 2039 N N . ASP A 1 265 ? -23.685 -18.038 12.701 1.00 42.88 265 ASP A N 1
ATOM 2040 C CA . ASP A 1 265 ? -22.352 -17.831 12.137 1.00 42.88 265 ASP A CA 1
ATOM 2041 C C . ASP A 1 265 ? -21.353 -18.648 12.964 1.00 42.88 265 ASP A C 1
ATOM 2043 O O . ASP A 1 265 ? -20.948 -18.255 14.064 1.00 42.88 265 ASP A O 1
ATOM 2047 N N . GLU A 1 266 ? -21.015 -19.828 12.456 1.00 40.59 266 GLU A N 1
ATOM 2048 C CA . GLU A 1 266 ? -19.881 -20.626 12.921 1.00 40.59 266 GLU A CA 1
ATOM 2049 C C . GLU A 1 266 ? -18.600 -20.059 12.292 1.00 40.59 266 GLU A C 1
ATOM 2051 O O . GLU A 1 266 ? -18.598 -19.640 11.133 1.00 40.59 266 GLU A O 1
ATOM 2056 N N . ASP A 1 267 ? -17.511 -19.972 13.057 1.00 49.41 267 ASP A N 1
ATOM 2057 C CA . ASP A 1 267 ? -16.202 -19.680 12.470 1.00 49.41 267 ASP A CA 1
ATOM 2058 C C . ASP A 1 267 ? -15.621 -20.912 11.744 1.00 49.41 267 ASP A C 1
ATOM 2060 O O . ASP A 1 267 ? -16.172 -22.010 11.810 1.00 49.41 267 ASP A O 1
ATOM 2064 N N . GLU A 1 268 ? -14.482 -20.754 11.059 1.00 46.03 268 GLU A N 1
ATOM 2065 C CA . GLU A 1 268 ? -13.800 -21.838 10.321 1.00 46.03 268 GLU A CA 1
ATOM 2066 C C . GLU A 1 268 ? -13.393 -23.040 11.209 1.00 46.03 268 GLU A C 1
ATOM 2068 O O . GLU A 1 268 ? -12.955 -24.069 10.697 1.00 46.03 268 GLU A O 1
ATOM 2073 N N . ARG A 1 269 ? -13.539 -22.931 12.540 1.00 47.22 269 ARG A N 1
ATOM 2074 C CA . ARG A 1 269 ? -13.267 -23.981 13.534 1.00 47.22 269 ARG A CA 1
ATOM 2075 C C . ARG A 1 269 ? -14.539 -24.511 14.211 1.00 47.22 269 ARG A C 1
ATOM 2077 O O . ARG A 1 269 ? -14.431 -25.291 15.157 1.00 47.22 269 ARG A O 1
ATOM 2084 N N . GLY A 1 270 ? -15.729 -24.103 13.762 1.00 40.59 270 GLY A N 1
ATOM 2085 C CA . GLY A 1 270 ? -17.011 -24.519 14.336 1.00 40.59 270 GLY A CA 1
ATOM 2086 C C . GLY A 1 270 ? -17.336 -23.889 15.696 1.00 40.59 270 GLY A C 1
ATOM 2087 O O . GLY A 1 270 ? -18.230 -24.367 16.397 1.00 40.59 270 GLY A O 1
ATOM 2088 N N . GLN A 1 271 ? -16.631 -22.832 16.116 1.00 42.03 271 GLN A N 1
ATOM 2089 C CA . GLN A 1 271 ? -16.948 -22.106 17.346 1.00 42.03 271 GLN A CA 1
ATOM 2090 C C . GLN A 1 271 ? -18.031 -21.047 17.104 1.00 42.03 271 GLN A C 1
ATOM 2092 O O . GLN A 1 271 ? -18.052 -20.337 16.096 1.00 42.03 271 GLN A O 1
ATOM 2097 N N . ARG A 1 272 ? -18.948 -20.925 18.075 1.00 45.00 272 ARG A N 1
ATOM 2098 C CA . ARG A 1 272 ? -20.013 -19.913 18.078 1.00 45.00 272 ARG A CA 1
ATOM 2099 C C . ARG A 1 272 ? -19.399 -18.513 18.119 1.00 45.00 272 ARG A C 1
ATOM 2101 O O . ARG A 1 272 ? -18.803 -18.140 19.131 1.00 45.00 272 ARG A O 1
ATOM 2108 N N . ARG A 1 273 ? -19.608 -17.704 17.075 1.00 51.09 273 ARG A N 1
ATOM 2109 C CA . ARG A 1 273 ? -19.226 -16.287 17.105 1.00 51.09 273 ARG A CA 1
ATOM 2110 C C . ARG A 1 273 ? -20.066 -15.528 18.131 1.00 51.09 273 ARG A C 1
ATOM 2112 O O . ARG A 1 273 ? -21.294 -15.496 18.059 1.00 51.09 273 ARG A O 1
ATOM 2119 N N . ILE A 1 274 ? -19.393 -14.863 19.068 1.00 52.47 274 ILE A N 1
ATOM 2120 C CA . ILE A 1 274 ? -20.011 -13.832 19.906 1.00 52.47 274 ILE A CA 1
ATOM 2121 C C . ILE A 1 274 ? -20.332 -12.658 18.976 1.00 52.47 274 ILE A C 1
ATOM 2123 O O . ILE A 1 274 ? -19.421 -11.965 18.516 1.00 52.47 274 ILE A O 1
ATOM 2127 N N . LYS A 1 275 ? -21.617 -12.460 18.662 1.00 61.22 275 LYS A N 1
ATOM 2128 C CA . LYS A 1 275 ? -22.073 -11.315 17.862 1.00 61.22 275 LYS A CA 1
ATOM 2129 C C . LYS A 1 275 ? -21.652 -10.027 18.571 1.00 61.22 275 LYS A C 1
ATOM 2131 O O . LYS A 1 275 ? -21.936 -9.852 19.756 1.00 61.22 275 LYS A O 1
ATOM 2136 N N . SER A 1 276 ? -20.925 -9.161 17.866 1.00 70.50 276 SER A N 1
ATOM 2137 C CA . SER A 1 276 ? -20.534 -7.872 18.427 1.00 70.50 276 SER A CA 1
ATOM 2138 C C . SER A 1 276 ? -21.772 -6.981 18.564 1.00 70.50 276 SER A C 1
ATOM 2140 O O . SER A 1 276 ? -22.520 -6.832 17.605 1.00 70.50 276 SER A O 1
ATOM 2142 N N . PRO A 1 277 ? -22.001 -6.349 19.722 1.00 82.38 277 PRO A N 1
ATOM 2143 C CA . PRO A 1 277 ? -23.158 -5.486 19.900 1.00 82.38 277 PRO A CA 1
ATOM 2144 C C . PRO A 1 277 ? -22.945 -4.061 19.354 1.00 82.38 277 PRO A C 1
ATOM 2146 O O . PRO A 1 277 ? -23.895 -3.275 19.346 1.00 82.38 277 PRO A O 1
ATOM 2149 N N . LEU A 1 278 ? -21.730 -3.714 18.908 1.00 91.88 278 LEU A N 1
ATOM 2150 C CA . LEU A 1 278 ? -21.378 -2.410 18.341 1.00 91.88 278 LEU A CA 1
ATOM 2151 C C . LEU A 1 278 ? -20.806 -2.572 16.932 1.00 91.88 278 LEU A C 1
ATOM 2153 O O . LEU A 1 278 ? -20.046 -3.494 16.657 1.00 91.88 278 LEU A O 1
ATOM 2157 N N . VAL A 1 279 ? -21.133 -1.639 16.047 1.00 92.75 279 VAL A N 1
ATOM 2158 C CA . VAL A 1 279 ? -20.568 -1.554 14.701 1.00 92.75 279 VAL A CA 1
ATOM 2159 C C . VAL A 1 279 ? -20.030 -0.155 14.442 1.00 92.75 279 VAL A C 1
ATOM 2161 O O . VAL A 1 279 ? -20.604 0.840 14.882 1.00 92.75 279 VAL A O 1
ATOM 2164 N N . MET A 1 280 ? -18.925 -0.105 13.716 1.00 92.50 280 MET A N 1
ATOM 2165 C CA . MET A 1 280 ? -18.262 1.088 13.217 1.00 92.50 280 MET A CA 1
ATOM 2166 C C . MET A 1 280 ? -18.626 1.320 11.746 1.00 92.50 280 MET A C 1
ATOM 2168 O O . MET A 1 280 ? -18.817 0.382 10.978 1.00 92.50 280 MET A O 1
ATOM 2172 N N . SER A 1 281 ? -18.654 2.572 11.314 1.00 90.19 281 SER A N 1
ATOM 2173 C CA . SER A 1 281 ? -18.576 2.960 9.907 1.00 90.19 281 SER A CA 1
ATOM 2174 C C . SER A 1 281 ? -17.433 3.954 9.738 1.00 90.19 281 SER A C 1
ATOM 2176 O O . SER A 1 281 ? -17.378 4.947 10.458 1.00 90.19 281 SER A O 1
ATOM 2178 N N . ILE A 1 282 ? -16.526 3.652 8.812 1.00 85.75 282 ILE A N 1
ATOM 2179 C CA . ILE A 1 282 ? -15.364 4.466 8.436 1.00 85.75 282 ILE A CA 1
ATOM 2180 C C . ILE A 1 282 ? -15.142 4.305 6.925 1.00 85.75 282 ILE A C 1
ATOM 2182 O O . ILE A 1 282 ? -15.544 3.286 6.360 1.00 85.75 282 ILE A O 1
ATOM 2186 N N . TRP A 1 283 ? -14.568 5.311 6.260 1.00 75.50 283 TRP A N 1
ATOM 2187 C CA . TRP A 1 283 ? -14.224 5.282 4.825 1.00 75.50 283 TRP A CA 1
ATOM 2188 C C . TRP A 1 283 ? -15.380 4.902 3.882 1.00 75.50 283 TRP A C 1
ATOM 2190 O O . TRP A 1 283 ? -15.182 4.266 2.850 1.00 75.50 283 TRP A O 1
ATOM 2200 N N . GLY A 1 284 ? -16.615 5.260 4.245 1.00 63.72 284 GLY A N 1
ATOM 2201 C CA . GLY A 1 284 ? -17.796 4.914 3.450 1.00 63.72 284 GLY A CA 1
ATOM 2202 C C . GLY A 1 284 ? -18.134 3.416 3.433 1.00 63.72 284 GLY A C 1
ATOM 2203 O O . GLY A 1 284 ? -18.833 2.977 2.520 1.00 63.72 284 GLY A O 1
ATOM 2204 N N . ALA A 1 285 ? -17.653 2.635 4.415 1.00 61.44 285 ALA A N 1
ATOM 2205 C CA . ALA A 1 285 ? -17.961 1.211 4.549 1.00 61.44 285 ALA A CA 1
ATOM 2206 C C . ALA A 1 285 ? -19.473 0.936 4.408 1.00 61.44 285 ALA A C 1
ATOM 2208 O O . ALA A 1 285 ? -20.310 1.590 5.035 1.00 61.44 285 ALA A O 1
ATOM 2209 N N . SER A 1 286 ? -19.806 -0.031 3.547 1.00 57.22 286 SER A N 1
ATOM 2210 C CA . SER A 1 286 ? -21.174 -0.326 3.104 1.00 57.22 286 SER A CA 1
ATOM 2211 C C . SER A 1 286 ? -22.033 -1.075 4.146 1.00 57.22 286 SER A C 1
ATOM 2213 O O . SER A 1 286 ? -21.581 -1.415 5.241 1.00 57.22 286 SER A O 1
ATOM 2215 N N . LEU A 1 287 ? -23.318 -1.265 3.807 1.00 52.34 287 LEU A N 1
ATOM 2216 C CA . LEU A 1 287 ? -24.419 -1.771 4.643 1.00 52.34 287 LEU A CA 1
ATOM 2217 C C . LEU A 1 287 ? -24.020 -2.894 5.623 1.00 52.34 287 LEU A C 1
ATOM 2219 O O . LEU A 1 287 ? -23.858 -4.046 5.235 1.00 52.34 287 LEU A O 1
ATOM 2223 N N . GLY A 1 288 ? -23.957 -2.555 6.914 1.00 67.19 288 GLY A N 1
ATOM 2224 C CA . GLY A 1 288 ? -23.773 -3.504 8.021 1.00 67.19 288 GLY A CA 1
ATOM 2225 C C . GLY A 1 288 ? -22.775 -3.034 9.080 1.00 67.19 288 GLY A C 1
ATOM 2226 O O . GLY A 1 288 ? -22.947 -3.358 10.255 1.00 67.19 288 GLY A O 1
ATOM 2227 N N . GLY A 1 289 ? -21.802 -2.209 8.678 1.00 84.56 289 GLY A N 1
ATOM 2228 C CA . GLY A 1 289 ? -20.742 -1.705 9.550 1.00 84.56 289 GLY A CA 1
ATOM 2229 C C . GLY A 1 289 ? -19.718 -2.772 9.959 1.00 84.56 289 GLY A C 1
ATOM 2230 O O . GLY A 1 289 ? -19.919 -3.975 9.800 1.00 84.56 289 GLY A O 1
ATOM 2231 N N . ILE A 1 290 ? -18.587 -2.318 10.486 1.00 89.81 290 ILE A N 1
ATOM 2232 C CA . ILE A 1 290 ? -17.467 -3.145 10.933 1.00 89.81 290 ILE A CA 1
ATOM 2233 C C . ILE A 1 290 ? -17.691 -3.497 12.410 1.00 89.81 290 ILE A C 1
ATOM 2235 O O . ILE A 1 290 ? -17.818 -2.582 13.223 1.00 89.81 290 ILE A O 1
ATOM 2239 N N . PRO A 1 291 ? -17.761 -4.778 12.802 1.00 91.56 291 PRO A N 1
ATOM 2240 C CA . PRO A 1 291 ? -18.011 -5.151 14.192 1.00 91.56 291 PRO A CA 1
ATOM 2241 C C . PRO A 1 291 ? -16.898 -4.672 15.135 1.00 91.56 291 PRO A C 1
ATOM 2243 O O . PRO A 1 291 ? -15.714 -4.809 14.840 1.00 91.56 291 PRO A O 1
ATOM 2246 N N . LEU A 1 292 ? -17.292 -4.161 16.305 1.00 93.31 292 LEU A N 1
ATOM 2247 C CA . LEU A 1 292 ? -16.387 -3.753 17.381 1.00 93.31 292 LEU A CA 1
ATOM 2248 C C . LEU A 1 292 ? -16.442 -4.733 18.546 1.00 93.31 292 LEU A C 1
ATOM 2250 O O . LEU A 1 292 ? -17.436 -4.838 19.260 1.00 93.31 292 LEU A O 1
ATOM 2254 N N . HIS A 1 293 ? -15.362 -5.450 18.794 1.00 92.25 293 HIS A N 1
ATOM 2255 C CA . HIS A 1 293 ? -15.279 -6.397 19.892 1.00 92.25 293 HIS A CA 1
ATOM 2256 C C . HIS A 1 293 ? -14.643 -5.739 21.109 1.00 92.25 293 HIS A C 1
ATOM 2258 O O . HIS A 1 293 ? -13.567 -5.155 21.016 1.00 92.25 293 HIS A O 1
ATOM 2264 N N . HIS A 1 294 ? -15.292 -5.855 22.269 1.00 94.56 294 HIS A N 1
ATOM 2265 C CA . HIS A 1 294 ? -14.688 -5.398 23.518 1.00 94.56 294 HIS A CA 1
ATOM 2266 C C . HIS A 1 294 ? -13.375 -6.143 23.769 1.00 94.56 294 HIS A C 1
ATOM 2268 O O . HIS A 1 294 ? -13.306 -7.374 23.628 1.00 94.56 294 HIS A O 1
ATOM 2274 N N . HIS A 1 295 ? -12.344 -5.372 24.107 1.00 94.19 295 HIS A N 1
ATOM 2275 C CA . HIS A 1 295 ? -11.035 -5.895 24.448 1.00 94.19 295 HIS A CA 1
ATOM 2276 C C . HIS A 1 295 ? -10.786 -5.791 25.950 1.00 94.19 295 HIS A C 1
ATOM 2278 O O . HIS A 1 295 ? -10.585 -6.806 26.596 1.00 94.19 295 HIS A O 1
ATOM 2284 N N . HIS A 1 296 ? -10.741 -4.589 26.515 1.00 95.06 296 HIS A N 1
ATOM 2285 C CA . HIS A 1 296 ? -10.539 -4.362 27.950 1.00 95.06 296 HIS A CA 1
ATOM 2286 C C . HIS A 1 296 ? -10.914 -2.923 28.287 1.00 95.06 296 HIS A C 1
ATOM 2288 O O . HIS A 1 296 ? -10.740 -2.055 27.441 1.00 95.06 296 HIS A O 1
ATOM 2294 N N . GLY A 1 297 ? -11.412 -2.652 29.498 1.00 93.81 297 GLY A N 1
ATOM 2295 C CA . GLY A 1 297 ? -11.801 -1.287 29.887 1.00 93.81 297 GLY A CA 1
ATOM 2296 C C . GLY A 1 297 ? -12.676 -0.605 28.824 1.00 93.81 297 GLY A C 1
ATOM 2297 O O . GLY A 1 297 ? -13.651 -1.203 28.369 1.00 93.81 297 GLY A O 1
ATOM 2298 N N . ASP A 1 298 ? -12.266 0.592 28.395 1.00 95.75 298 ASP A N 1
ATOM 2299 C CA . ASP A 1 298 ? -12.882 1.384 27.319 1.00 95.75 298 ASP A CA 1
ATOM 2300 C C . ASP A 1 298 ? -12.188 1.183 25.948 1.00 95.75 298 ASP A C 1
ATOM 2302 O O . ASP A 1 298 ? -12.200 2.063 25.090 1.00 95.75 298 ASP A O 1
ATOM 2306 N N . VAL A 1 299 ? -11.572 0.016 25.724 1.00 96.12 299 VAL A N 1
ATOM 2307 C CA . VAL A 1 299 ? -10.878 -0.345 24.477 1.00 96.12 299 VAL A CA 1
ATOM 2308 C C . VAL A 1 299 ? -11.654 -1.406 23.705 1.00 96.12 299 VAL A C 1
ATOM 2310 O O . VAL A 1 299 ? -12.009 -2.467 24.234 1.00 96.12 299 VAL A O 1
ATOM 2313 N N . PHE A 1 300 ? -11.848 -1.147 22.414 1.00 96.00 300 PHE A N 1
ATOM 2314 C CA . PHE A 1 300 ? -12.479 -2.062 21.467 1.00 96.00 300 PHE A CA 1
ATOM 2315 C C . PHE A 1 300 ? -11.534 -2.363 20.313 1.00 96.00 300 PHE A C 1
ATOM 2317 O O . PHE A 1 300 ? -10.683 -1.550 19.965 1.00 96.00 300 PHE A O 1
ATOM 2324 N N . THR A 1 301 ? -11.690 -3.533 19.704 1.00 95.00 301 THR A N 1
ATOM 2325 C CA . THR A 1 301 ? -10.981 -3.908 18.486 1.00 95.00 301 THR A CA 1
ATOM 2326 C C . THR A 1 301 ? -11.943 -4.129 17.334 1.00 95.00 301 THR A C 1
ATOM 2328 O O . THR A 1 301 ? -13.020 -4.692 17.518 1.00 95.00 301 THR A O 1
ATOM 2331 N N . TRP A 1 302 ? -11.541 -3.699 16.145 1.00 93.25 302 TRP A N 1
ATOM 2332 C CA . TRP A 1 302 ? -12.268 -3.919 14.896 1.00 93.25 302 TRP A CA 1
ATOM 2333 C C . TRP A 1 302 ? -11.591 -4.965 14.004 1.00 93.25 302 TRP A C 1
ATOM 2335 O O . TRP A 1 302 ? -11.911 -5.080 12.825 1.00 93.25 302 TRP A O 1
ATOM 2345 N N . PHE A 1 303 ? -10.640 -5.723 14.557 1.00 92.75 303 PHE A N 1
ATOM 2346 C CA . PHE A 1 303 ? -9.894 -6.738 13.823 1.00 92.75 303 PHE A CA 1
ATOM 2347 C C . PHE A 1 303 ? -10.825 -7.779 13.195 1.00 92.75 303 PHE A C 1
ATOM 2349 O O . PHE A 1 303 ? -11.662 -8.376 13.877 1.00 92.75 303 PHE A O 1
ATOM 2356 N N . LEU A 1 304 ? -10.650 -8.012 11.896 1.00 90.50 304 LEU A N 1
ATOM 2357 C CA . LEU A 1 304 ? -11.430 -8.968 11.120 1.00 90.50 304 LEU A CA 1
ATOM 2358 C C . LEU A 1 304 ? -10.585 -10.195 10.768 1.00 90.50 304 LEU A C 1
ATOM 2360 O O . LEU A 1 304 ? -9.373 -10.222 10.949 1.00 90.50 304 LEU A O 1
ATOM 2364 N N . SER A 1 305 ? -11.222 -11.244 10.250 1.00 89.88 305 SER A N 1
ATOM 2365 C CA . SER A 1 305 ? -10.457 -12.318 9.606 1.00 89.88 305 SER A CA 1
ATOM 2366 C C . SER A 1 305 ? -9.783 -11.816 8.325 1.00 89.88 305 SER A C 1
ATOM 2368 O O . SER A 1 305 ? -10.224 -10.840 7.716 1.00 89.88 305 SER A O 1
ATOM 2370 N N . TRP A 1 306 ? -8.752 -12.535 7.873 1.00 89.31 306 TRP A N 1
ATOM 2371 C CA . TRP A 1 306 ? -8.057 -12.237 6.619 1.00 89.31 306 TRP A CA 1
ATOM 2372 C C . TRP A 1 306 ? -9.023 -12.067 5.437 1.00 89.31 306 TRP A C 1
ATOM 2374 O O . TRP A 1 306 ? -8.936 -11.092 4.695 1.00 89.31 306 TRP A O 1
ATOM 2384 N N . ASN A 1 307 ? -9.964 -13.005 5.283 1.00 88.94 307 ASN A N 1
ATOM 2385 C CA . ASN A 1 307 ? -10.918 -13.001 4.174 1.00 88.94 307 ASN A CA 1
ATOM 2386 C C . ASN A 1 307 ? -11.840 -11.780 4.240 1.00 88.94 307 ASN A C 1
ATOM 2388 O O . ASN A 1 307 ? -12.029 -11.110 3.235 1.00 88.94 307 ASN A O 1
ATOM 2392 N N . GLN A 1 308 ? -12.321 -11.425 5.433 1.00 87.50 308 GLN A N 1
ATOM 2393 C CA . GLN A 1 308 ? -13.150 -10.234 5.623 1.00 87.50 308 GLN A CA 1
ATOM 2394 C C . GLN A 1 308 ? -12.380 -8.937 5.329 1.00 87.50 308 GLN A C 1
ATOM 2396 O O . GLN A 1 308 ? -12.932 -8.041 4.700 1.00 87.50 308 GLN A O 1
ATOM 2401 N N . MET A 1 309 ? -11.108 -8.829 5.732 1.00 87.00 309 MET A N 1
ATOM 2402 C CA . MET A 1 309 ? -10.269 -7.682 5.352 1.00 87.00 309 MET A CA 1
ATOM 2403 C C . MET A 1 309 ? -10.103 -7.579 3.834 1.00 87.00 309 MET A C 1
ATOM 2405 O O . MET A 1 309 ? -10.222 -6.489 3.278 1.00 87.00 309 MET A O 1
ATOM 2409 N N . ALA A 1 310 ? -9.843 -8.707 3.165 1.00 85.62 310 ALA A N 1
ATOM 2410 C CA . ALA A 1 310 ? -9.676 -8.755 1.717 1.00 85.62 310 ALA A CA 1
ATOM 2411 C C . ALA A 1 310 ? -10.972 -8.386 0.976 1.00 85.62 310 ALA A C 1
ATOM 2413 O O . ALA A 1 310 ? -10.929 -7.580 0.050 1.00 85.62 310 ALA A O 1
ATOM 2414 N N . GLU A 1 311 ? -12.117 -8.919 1.414 1.00 84.06 311 GLU A N 1
ATOM 2415 C CA . GLU A 1 311 ? -13.447 -8.614 0.868 1.00 84.06 311 GLU A CA 1
ATOM 2416 C C . GLU A 1 311 ? -13.804 -7.132 1.005 1.00 84.06 311 GLU A C 1
ATOM 2418 O O . GLU A 1 311 ? -14.319 -6.534 0.064 1.00 84.06 311 GLU A O 1
ATOM 2423 N N . GLN A 1 312 ? -13.496 -6.528 2.155 1.00 79.75 312 GLN A N 1
ATOM 2424 C CA . GLN A 1 312 ? -13.721 -5.101 2.407 1.00 79.75 312 GLN A CA 1
ATOM 2425 C C . GLN A 1 312 ? -12.621 -4.206 1.815 1.00 79.75 312 GLN A C 1
ATOM 2427 O O . GLN A 1 312 ? -12.676 -2.988 1.957 1.00 79.75 312 GLN A O 1
ATOM 2432 N N . GLN A 1 313 ? -11.610 -4.797 1.169 1.00 82.62 313 GLN A N 1
ATOM 2433 C CA . GLN A 1 313 ? -10.458 -4.100 0.595 1.00 82.62 313 GLN A CA 1
ATOM 2434 C C . GLN A 1 313 ? -9.677 -3.229 1.595 1.00 82.62 313 GLN A C 1
ATOM 2436 O O . GLN A 1 313 ? -9.002 -2.262 1.229 1.00 82.62 313 GLN A O 1
ATOM 2441 N N . PHE A 1 314 ? -9.716 -3.600 2.875 1.00 82.56 314 PHE A N 1
ATOM 2442 C CA . PHE A 1 314 ? -8.968 -2.913 3.917 1.00 82.56 314 PHE A CA 1
ATOM 2443 C C . PHE A 1 314 ? -7.466 -3.192 3.822 1.00 82.56 314 PHE A C 1
ATOM 2445 O O . PHE A 1 314 ? -7.045 -4.242 3.323 1.00 82.56 314 PHE A O 1
ATOM 2452 N N . PRO A 1 315 ? -6.626 -2.252 4.291 1.00 79.88 315 PRO A N 1
ATOM 2453 C CA . PRO A 1 315 ? -5.192 -2.456 4.287 1.00 79.88 315 PRO A CA 1
ATOM 2454 C C . PRO A 1 315 ? -4.818 -3.513 5.333 1.00 79.88 315 PRO A C 1
ATOM 2456 O O . PRO A 1 315 ? -5.298 -3.492 6.466 1.00 79.88 315 PRO A O 1
ATOM 2459 N N . PHE A 1 316 ? -3.918 -4.421 4.961 1.00 84.12 316 PHE A N 1
ATOM 2460 C CA . PHE A 1 316 ? -3.277 -5.331 5.907 1.00 84.12 316 PHE A CA 1
ATOM 2461 C C . PHE A 1 316 ? -2.147 -4.593 6.629 1.00 84.12 316 PHE A C 1
ATOM 2463 O O . PHE A 1 316 ? -1.019 -4.551 6.142 1.00 84.12 316 PHE A O 1
ATOM 2470 N N . VAL A 1 317 ? -2.470 -3.978 7.767 1.00 85.44 317 VAL A N 1
ATOM 2471 C CA . VAL A 1 317 ? -1.485 -3.384 8.683 1.00 85.44 317 VAL A CA 1
ATOM 2472 C C . VAL A 1 317 ? -1.048 -4.452 9.685 1.00 85.44 317 VAL A C 1
ATOM 2474 O O . VAL A 1 317 ? -1.890 -5.188 10.197 1.00 85.44 317 VAL A O 1
ATOM 2477 N N . HIS A 1 318 ? 0.253 -4.566 9.956 1.00 85.00 318 HIS A N 1
ATOM 2478 C CA . HIS A 1 318 ? 0.822 -5.612 10.822 1.00 85.00 318 HIS A CA 1
ATOM 2479 C C . HIS A 1 318 ? 1.108 -5.139 12.265 1.00 85.00 318 HIS A C 1
ATOM 2481 O O . HIS A 1 318 ? 1.834 -5.799 13.010 1.00 85.00 318 HIS A O 1
ATOM 2487 N N . ASP A 1 319 ? 0.494 -4.027 12.679 1.00 87.94 319 ASP A N 1
ATOM 2488 C CA . ASP A 1 319 ? 0.523 -3.489 14.044 1.00 87.94 319 ASP A CA 1
ATOM 2489 C C . ASP A 1 319 ? -0.821 -3.731 14.752 1.00 87.94 319 ASP A C 1
ATOM 2491 O O . ASP A 1 319 ? -1.889 -3.464 14.205 1.00 87.94 319 ASP A O 1
ATOM 2495 N N . ALA A 1 320 ? -0.780 -4.231 15.989 1.00 90.62 320 ALA A N 1
ATOM 2496 C CA . ALA A 1 320 ? -1.969 -4.481 16.802 1.00 90.62 320 ALA A CA 1
ATOM 2497 C C . ALA A 1 320 ? -2.677 -3.192 17.236 1.00 90.62 320 ALA A C 1
ATOM 2499 O O . ALA A 1 320 ? -3.898 -3.200 17.385 1.00 90.62 320 ALA A O 1
ATOM 2500 N N . GLN A 1 321 ? -1.948 -2.091 17.435 1.00 91.12 321 GLN A N 1
ATOM 2501 C CA . GLN A 1 321 ? -2.559 -0.827 17.862 1.00 91.12 321 GLN A CA 1
ATOM 2502 C C . GLN A 1 321 ? -3.470 -0.242 16.783 1.00 91.12 321 GLN A C 1
ATOM 2504 O O . GLN A 1 321 ? -4.512 0.325 17.104 1.00 91.12 321 GLN A O 1
ATOM 2509 N N . PHE A 1 322 ? -3.157 -0.502 15.511 1.00 92.56 322 PHE A N 1
ATOM 2510 C CA . PHE A 1 322 ? -3.998 -0.113 14.383 1.00 92.56 322 PHE A CA 1
ATOM 2511 C C . PHE A 1 322 ? -5.416 -0.683 14.461 1.00 92.56 322 PHE A C 1
ATOM 2513 O O . PHE A 1 322 ? -6.371 -0.046 14.029 1.00 92.56 322 PHE A O 1
ATOM 2520 N N . TYR A 1 323 ? -5.600 -1.859 15.057 1.00 94.06 323 TYR A N 1
ATOM 2521 C CA . TYR A 1 323 ? -6.921 -2.482 15.153 1.00 94.06 323 TYR A CA 1
ATOM 2522 C C . TYR A 1 323 ? -7.630 -2.192 16.469 1.00 94.06 323 TYR A C 1
ATOM 2524 O O . TYR A 1 323 ? -8.579 -2.904 16.808 1.00 94.06 323 TYR A O 1
ATOM 2532 N N . ARG A 1 324 ? -7.175 -1.199 17.240 1.00 94.94 324 ARG A N 1
ATOM 2533 C CA . ARG A 1 324 ? -7.740 -0.833 18.539 1.00 94.94 324 ARG A CA 1
ATOM 2534 C C . ARG A 1 324 ? -8.224 0.613 18.529 1.00 94.94 324 ARG A C 1
ATOM 2536 O O . ARG A 1 324 ? -7.536 1.506 18.052 1.00 94.94 324 ARG A O 1
ATOM 2543 N N . PHE A 1 325 ? -9.386 0.822 19.133 1.00 96.25 325 PHE A N 1
ATOM 2544 C CA . PHE A 1 325 ? -9.873 2.135 19.534 1.00 96.25 325 PHE A CA 1
ATOM 2545 C C . PHE A 1 325 ? -9.876 2.227 21.043 1.00 96.25 325 PHE A C 1
ATOM 2547 O O . PHE A 1 325 ? -10.421 1.348 21.715 1.00 96.25 325 PHE A O 1
ATOM 2554 N N . GLN A 1 326 ? -9.311 3.310 21.561 1.00 97.12 326 GLN A N 1
ATOM 2555 C CA . GLN A 1 326 ? -9.384 3.649 22.971 1.00 97.12 326 GLN A CA 1
ATOM 2556 C C . GLN A 1 326 ? -10.359 4.806 23.153 1.00 97.12 326 GLN A C 1
ATOM 2558 O O . GLN A 1 326 ? -10.046 5.945 22.822 1.00 97.12 326 GLN A O 1
ATOM 2563 N N . PHE A 1 327 ? -11.538 4.525 23.696 1.00 97.56 327 PHE A N 1
ATOM 2564 C CA . PHE A 1 327 ? -12.504 5.567 24.015 1.00 97.56 327 PHE A CA 1
ATOM 2565 C C . PHE A 1 327 ? -12.080 6.304 25.285 1.00 97.56 327 PHE A C 1
ATOM 2567 O O . PHE A 1 327 ? -11.654 5.683 26.262 1.00 97.56 327 PHE A O 1
ATOM 2574 N N . GLN A 1 328 ? -12.205 7.629 25.275 1.00 97.00 328 GLN A N 1
ATOM 2575 C CA . GLN A 1 328 ? -11.856 8.465 26.414 1.00 97.00 328 GLN A CA 1
ATOM 2576 C C . GLN A 1 328 ? -13.119 9.063 27.032 1.00 97.00 328 GLN A C 1
ATOM 2578 O O . GLN A 1 328 ? -13.893 9.737 26.342 1.00 97.00 328 GLN A O 1
ATOM 2583 N N . PRO A 1 329 ? -13.368 8.814 28.327 1.00 95.00 329 PRO A N 1
ATOM 2584 C CA . PRO A 1 329 ? -14.417 9.507 29.040 1.00 95.00 329 PRO A CA 1
ATOM 2585 C C . PRO A 1 329 ? -14.004 10.944 29.364 1.00 95.00 329 PRO A C 1
ATOM 2587 O O . PRO A 1 329 ? -12.827 11.237 29.562 1.00 95.00 329 PRO A O 1
ATOM 2590 N N . ASN A 1 330 ? -14.997 11.814 29.511 1.00 92.12 330 ASN A N 1
ATOM 2591 C CA . ASN A 1 330 ? -14.802 13.166 30.012 1.00 92.12 330 ASN A CA 1
ATOM 2592 C C . ASN A 1 330 ? -14.252 13.182 31.448 1.00 92.12 330 ASN A C 1
ATOM 2594 O O . ASN A 1 330 ? -14.253 12.172 32.157 1.00 92.12 330 ASN A O 1
ATOM 2598 N N . LYS A 1 331 ? -13.867 14.369 31.933 1.00 89.56 331 LYS A N 1
ATOM 2599 C CA . LYS A 1 331 ? -13.334 14.562 33.299 1.00 89.56 331 LYS A CA 1
ATOM 2600 C C . LYS A 1 331 ? -14.222 13.993 34.412 1.00 89.56 331 LYS A C 1
ATOM 2602 O O . LYS A 1 331 ? -13.711 13.576 35.444 1.00 89.56 331 LYS A O 1
ATOM 2607 N N . SER A 1 332 ? -15.543 13.992 34.221 1.00 86.88 332 SER A N 1
ATOM 2608 C CA . SER A 1 332 ? -16.495 13.450 35.203 1.00 86.88 332 SER A CA 1
ATOM 2609 C C . SER A 1 332 ? -16.642 11.928 35.138 1.00 86.88 332 SER A C 1
ATOM 2611 O O . SER A 1 332 ? -17.286 11.333 35.997 1.00 86.88 332 SER A O 1
ATOM 2613 N N . GLY A 1 333 ? -16.085 11.288 34.109 1.00 83.94 333 GLY A N 1
ATOM 2614 C CA . GLY A 1 333 ? -16.210 9.859 33.886 1.00 83.94 333 GLY A CA 1
ATOM 2615 C C . GLY A 1 333 ? -17.603 9.423 33.437 1.00 83.94 333 GLY A C 1
ATOM 2616 O O . GLY A 1 333 ? -17.865 8.226 33.466 1.00 83.94 333 GLY A O 1
ATOM 2617 N N . THR A 1 334 ? -18.500 10.338 33.057 1.00 83.06 334 THR A N 1
ATOM 2618 C CA . THR A 1 334 ? -19.922 10.031 32.796 1.00 83.06 334 THR A CA 1
ATOM 2619 C C . THR A 1 334 ? -20.218 9.722 31.334 1.00 83.06 334 THR A C 1
ATOM 2621 O O . THR A 1 334 ? -21.070 8.886 31.053 1.00 83.06 334 THR A O 1
ATOM 2624 N N . LEU A 1 335 ? -19.508 10.362 30.405 1.00 89.25 335 LEU A N 1
ATOM 2625 C CA . LEU A 1 335 ? -19.731 10.248 28.964 1.00 89.25 335 LEU A CA 1
ATOM 2626 C C . LEU A 1 335 ? -18.404 10.068 28.242 1.00 89.25 335 LEU A C 1
ATOM 2628 O O . LEU A 1 335 ? -17.397 10.620 28.675 1.00 89.25 335 LEU A O 1
ATOM 2632 N N . ILE A 1 336 ? -18.424 9.341 27.127 1.00 96.38 336 ILE A N 1
ATOM 2633 C CA . ILE A 1 336 ? -17.301 9.284 26.190 1.00 96.38 336 ILE A CA 1
ATOM 2634 C C . ILE A 1 336 ? -17.260 10.584 25.382 1.00 96.38 336 ILE A C 1
ATOM 2636 O O . ILE A 1 336 ? -18.249 10.911 24.720 1.00 96.38 336 ILE A O 1
ATOM 2640 N N . GLU A 1 337 ? -16.134 11.297 25.443 1.00 96.62 337 GLU A N 1
ATOM 2641 C CA . GLU A 1 337 ? -15.904 12.572 24.745 1.00 96.62 337 GLU A CA 1
ATOM 2642 C C . GLU A 1 337 ? -15.070 12.420 23.471 1.00 96.62 337 GLU A C 1
ATOM 2644 O O . GLU A 1 337 ? -15.193 13.231 22.558 1.00 96.62 337 GLU A O 1
ATOM 2649 N N . SER A 1 338 ? -14.248 11.376 23.382 1.00 97.00 338 SER A N 1
ATOM 2650 C CA . SER A 1 338 ? -13.400 11.130 22.217 1.00 97.00 338 SER A CA 1
ATOM 2651 C C . SER A 1 338 ? -13.049 9.649 22.078 1.00 97.00 338 SER A C 1
ATOM 2653 O O . SER A 1 338 ? -13.327 8.828 22.960 1.00 97.00 338 SER A O 1
ATOM 2655 N N . LEU A 1 339 ? -12.429 9.302 20.955 1.00 96.31 339 LEU A N 1
ATOM 2656 C CA . LEU A 1 339 ? -11.692 8.057 20.785 1.00 96.31 339 LEU A CA 1
ATOM 2657 C C . LEU A 1 339 ? -10.294 8.354 20.241 1.00 96.31 339 LEU A C 1
ATOM 2659 O O . LEU A 1 339 ? -10.113 9.283 19.457 1.00 96.31 339 LEU A O 1
ATOM 2663 N N . ILE A 1 340 ? -9.313 7.566 20.668 1.00 97.00 340 ILE A N 1
ATOM 2664 C CA . ILE A 1 340 ? -7.953 7.570 20.132 1.00 97.00 340 ILE A CA 1
ATOM 2665 C C . ILE A 1 340 ? -7.783 6.374 19.210 1.00 97.00 340 ILE A C 1
ATOM 2667 O O . ILE A 1 340 ? -8.163 5.248 19.561 1.00 97.00 340 ILE A O 1
ATOM 2671 N N . TRP A 1 341 ? -7.156 6.620 18.064 1.00 95.12 341 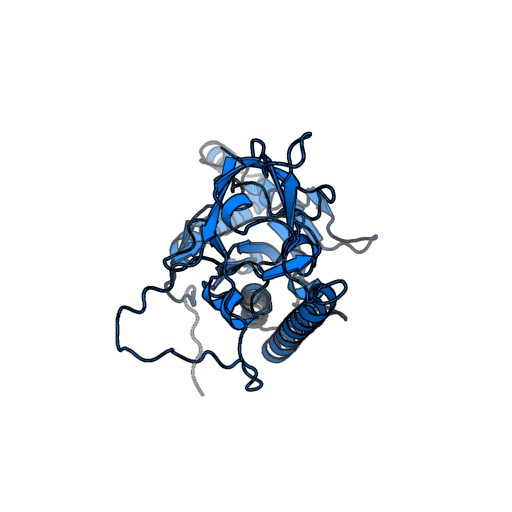TRP A N 1
ATOM 2672 C CA . TRP A 1 341 ? -6.780 5.589 17.115 1.00 95.12 341 TRP A CA 1
ATOM 2673 C C . TRP A 1 341 ? -5.345 5.761 16.618 1.00 95.12 341 TRP A C 1
ATOM 2675 O O . TRP A 1 341 ? -4.978 6.809 16.097 1.00 95.12 341 TRP A O 1
ATOM 2685 N N . VAL A 1 342 ? -4.534 4.709 16.733 1.00 92.75 342 VAL A N 1
ATOM 2686 C CA . VAL A 1 342 ? -3.187 4.665 16.145 1.00 92.75 342 VAL A CA 1
ATOM 2687 C C . VAL A 1 342 ? -3.298 4.212 14.686 1.00 92.75 342 VAL A C 1
ATOM 2689 O O . VAL A 1 342 ? -3.081 3.048 14.361 1.00 92.75 342 VAL A O 1
ATOM 2692 N N . ASN A 1 343 ? -3.701 5.126 13.805 1.00 85.56 343 ASN A N 1
ATOM 2693 C CA . ASN A 1 343 ? -3.848 4.889 12.363 1.00 85.56 343 ASN A CA 1
ATOM 2694 C C . ASN A 1 343 ? -2.560 5.128 11.556 1.00 85.56 343 ASN A C 1
ATOM 2696 O O . ASN A 1 343 ? -2.468 4.688 10.410 1.00 85.56 343 ASN A O 1
ATOM 2700 N N . ASP A 1 344 ? -1.565 5.792 12.144 1.00 80.38 344 ASP A N 1
ATOM 2701 C CA . ASP A 1 344 ? -0.262 6.059 11.542 1.00 80.38 344 ASP A CA 1
ATOM 2702 C C . ASP A 1 344 ? 0.858 5.576 12.468 1.00 80.38 344 ASP A C 1
ATOM 2704 O O . ASP A 1 344 ? 1.001 6.055 13.591 1.00 80.38 344 ASP A O 1
ATOM 2708 N N . SER A 1 345 ? 1.698 4.659 11.985 1.00 73.62 345 SER A N 1
ATOM 2709 C CA . SER A 1 345 ? 2.869 4.181 12.728 1.00 73.62 345 SER A CA 1
ATOM 2710 C C . SER A 1 345 ? 3.877 5.292 13.042 1.00 73.62 345 SER A C 1
ATOM 2712 O O . SER A 1 345 ? 4.661 5.152 13.977 1.00 73.62 345 SER A O 1
ATOM 2714 N N . ALA A 1 346 ? 3.868 6.394 12.282 1.00 77.31 346 ALA A N 1
ATOM 2715 C CA . ALA A 1 346 ? 4.694 7.567 12.558 1.00 77.31 346 ALA A CA 1
ATOM 2716 C C . ALA A 1 346 ? 4.155 8.438 13.711 1.00 77.31 346 ALA A C 1
ATOM 2718 O O . ALA A 1 346 ? 4.879 9.308 14.193 1.00 77.31 346 ALA A O 1
ATOM 2719 N N . LYS A 1 347 ? 2.911 8.209 14.157 1.00 84.81 347 LYS A N 1
ATOM 2720 C CA . LYS A 1 347 ? 2.252 8.905 15.274 1.00 84.81 347 LYS A CA 1
ATOM 2721 C C . LYS A 1 347 ? 1.835 7.888 16.343 1.00 84.81 347 LYS A C 1
ATOM 2723 O O . LYS A 1 347 ? 0.651 7.558 16.454 1.00 84.81 347 LYS A O 1
ATOM 2728 N N . PRO A 1 348 ? 2.791 7.338 17.111 1.00 86.62 348 PRO A N 1
ATOM 2729 C CA . PRO A 1 348 ? 2.517 6.280 18.087 1.00 86.62 348 PRO A CA 1
ATOM 2730 C C . PRO A 1 348 ? 1.551 6.703 19.205 1.00 86.62 348 PRO A C 1
ATOM 2732 O O . PRO A 1 348 ? 0.932 5.846 19.832 1.00 86.62 348 PRO A O 1
ATOM 2735 N N . GLU A 1 349 ? 1.406 8.003 19.458 1.00 89.94 349 GLU A N 1
ATOM 2736 C CA . GLU A 1 349 ? 0.414 8.578 20.370 1.00 89.94 349 GLU A CA 1
ATOM 2737 C C . GLU A 1 349 ? -1.036 8.425 19.882 1.00 89.94 349 GLU A C 1
ATOM 2739 O O . GLU A 1 349 ? -1.966 8.478 20.688 1.00 89.94 349 GLU A O 1
ATOM 2744 N N . GLY A 1 350 ? -1.224 8.188 18.583 1.00 91.19 350 GLY A N 1
ATOM 2745 C CA . GLY A 1 350 ? -2.521 8.096 17.935 1.00 91.19 350 GLY A CA 1
ATOM 2746 C C . GLY A 1 350 ? -3.187 9.446 17.681 1.00 91.19 350 GLY A C 1
ATOM 2747 O O . GLY A 1 350 ? -2.828 10.493 18.216 1.00 91.19 350 GLY A O 1
ATOM 2748 N N . GLU A 1 351 ? -4.191 9.407 16.822 1.00 93.69 351 GLU A N 1
ATOM 2749 C CA . GLU A 1 351 ? -5.023 10.543 16.465 1.00 93.69 351 GLU A CA 1
ATOM 2750 C C . GLU A 1 351 ? -6.277 10.579 17.342 1.00 93.69 351 GLU A C 1
ATOM 2752 O O . GLU A 1 351 ? -6.869 9.540 17.651 1.00 93.69 351 GLU A O 1
ATOM 2757 N N . VAL A 1 352 ? -6.673 11.784 17.759 1.00 96.06 352 VAL A N 1
ATOM 2758 C CA . VAL A 1 352 ? -7.859 12.009 18.590 1.00 96.06 352 VAL A CA 1
ATOM 2759 C C . VAL A 1 352 ? -9.037 12.368 17.696 1.00 96.06 352 VAL A C 1
ATOM 2761 O O . VAL A 1 352 ? -9.000 13.370 16.984 1.00 96.06 352 VAL A O 1
ATOM 2764 N N . PHE A 1 353 ? -10.106 11.587 17.802 1.00 96.81 353 PHE A N 1
ATOM 2765 C CA . PHE A 1 353 ? -11.385 11.851 17.162 1.00 96.81 353 PHE A CA 1
ATOM 2766 C C . PHE A 1 353 ? -12.366 12.320 18.236 1.00 96.81 353 PHE A C 1
ATOM 2768 O O . PHE A 1 353 ? -12.772 11.546 19.110 1.00 96.81 353 PHE A O 1
ATOM 2775 N N . ALA A 1 354 ? -12.704 13.606 18.210 1.00 97.38 354 ALA A N 1
ATOM 2776 C CA . ALA A 1 354 ? -13.631 14.212 19.155 1.00 97.38 354 ALA A CA 1
ATOM 2777 C C . ALA A 1 354 ? -15.066 13.832 18.792 1.00 97.38 354 ALA A C 1
ATOM 2779 O O . ALA A 1 354 ? -15.431 13.804 17.620 1.00 97.38 354 ALA A O 1
ATOM 2780 N N . ARG A 1 355 ? -15.887 13.534 19.797 1.00 96.44 355 ARG A N 1
ATOM 2781 C CA . ARG A 1 355 ? -17.311 13.283 19.588 1.00 96.44 355 ARG A CA 1
ATOM 2782 C C . ARG A 1 355 ? -18.019 14.583 19.203 1.00 96.44 355 ARG A C 1
ATOM 2784 O O . ARG A 1 355 ? -17.798 15.598 19.866 1.00 96.44 355 ARG A O 1
ATOM 2791 N N . ILE A 1 356 ? -18.873 14.522 18.183 1.00 92.19 356 ILE A N 1
ATOM 2792 C CA . ILE A 1 356 ? -19.666 15.662 17.692 1.00 92.19 356 ILE A CA 1
ATOM 2793 C C . ILE A 1 356 ? -21.130 15.614 18.128 1.00 92.19 356 ILE A C 1
ATOM 2795 O O . ILE A 1 356 ? -21.655 14.499 18.379 1.00 92.19 356 ILE A O 1
#

Solvent-accessible surface area (backbone atoms only — not comparable to full-atom values): 20660 Å² total; per-residue (Å²): 141,80,89,86,80,92,77,83,84,87,83,86,80,78,94,47,79,42,57,46,23,58,59,78,89,68,78,71,59,68,71,73,53,62,89,57,35,61,45,72,43,32,59,69,56,50,47,55,51,49,51,54,49,40,56,49,57,58,50,61,79,47,68,88,39,70,67,56,53,54,53,34,74,72,42,97,62,59,66,60,66,52,49,76,43,80,72,36,80,42,81,82,68,100,77,50,60,29,18,35,18,89,83,26,38,36,33,49,28,54,37,67,69,50,91,75,51,57,44,56,74,34,48,77,74,71,67,66,65,43,41,46,90,43,78,77,43,58,39,39,31,43,49,21,72,52,71,21,29,27,21,20,41,34,37,29,60,95,73,72,42,70,47,74,31,75,42,82,56,54,61,53,47,45,60,30,54,46,52,40,52,51,51,48,42,58,72,70,62,36,81,58,78,81,63,47,72,59,50,51,53,46,17,28,49,41,39,50,52,50,54,53,56,39,55,54,60,59,52,59,82,51,44,88,68,71,55,91,62,63,76,70,51,71,40,45,44,24,38,21,90,85,58,70,51,59,41,37,32,40,69,56,77,90,75,80,86,73,66,103,60,86,83,79,61,59,47,103,82,69,48,80,60,78,78,47,64,30,21,34,34,49,94,81,54,63,98,80,46,48,50,36,39,73,30,40,73,60,27,32,28,56,74,67,55,73,67,57,33,39,75,70,22,51,77,91,69,92,53,61,56,56,37,34,39,42,51,36,57,38,98,84,66,81,46,53,45,32,34,36,34,33,63,23,87,79,41,80,88,34,50,63,21,41,52,112